Protein AF-A0A1C3JIT4-F1 (afdb_monomer_lite)

Secondary structure (DSSP, 8-state):
---PPTT-SS--TT-TT-EEEGGGHHHHHHHHHHHHHHHHHHHHHHHHHHHHHHHHHHHHHHHHHTTPPP--HHHHHHHHHHHHHHHHHHHHHHHHHHHHHHHHHHHHHHHHT--TT-----EEESS-TTTS-TT------S-HHHHHHHHHHHHHH-HHHHHHHHTSSHHHHHHHHHHHHHHHTTB--GGGGS-HHHHHHHHHHHHHHHHHHH--S-HHHHHHHHHHHHHT-GGGT-HHHHHHHHHHHHHHHS-PPPBHHHHHHTT-------

Radius of gyration: 32.73 Å; chains: 1; bounding box: 76×48×108 Å

Organism: NCBI:txid446372

Foldseek 3Di:
DDDDQPPDPDQQLLDQANKDAPVCLVVLVVVLVVLVVQLVVLVVVLVVLVVVLVVLVVVCVVCVVVVHDRDCVVVSVVSVVSNVVSVVRNVSSVVSSVSSVVLSVVNVVVVVPDDPPDPDTDMDGPHDPVVCDPVNDPLPDPQPLLVLLVLLLVCVVDVVSVVVPVVDCSLVVNLVLLLVLQVVVQWHSVLVVDDSVLSSQLSNLLLVQLLVVVVDPPSSVSSVVVSCCSVVVVCVVPVVSNVSSQVSSCVSVVDHIDGNVVVVVVPPPDDPDD

Structure (mmCIF, N/CA/C/O backbone):
data_AF-A0A1C3JIT4-F1
#
_entry.id   AF-A0A1C3JIT4-F1
#
loop_
_atom_site.group_PDB
_atom_site.id
_atom_site.type_symbol
_atom_site.label_atom_id
_atom_site.label_alt_id
_atom_site.label_comp_id
_atom_site.label_asym_id
_atom_site.label_entity_id
_atom_site.label_seq_id
_atom_site.pdbx_PDB_ins_code
_atom_site.Cartn_x
_atom_site.Cartn_y
_atom_site.Cartn_z
_atom_site.occupancy
_atom_site.B_iso_or_equiv
_atom_site.auth_seq_id
_atom_site.auth_comp_id
_atom_site.auth_asym_id
_atom_site.auth_atom_id
_atom_site.pdbx_PDB_model_num
ATOM 1 N N . MET A 1 1 ? 10.638 -15.994 -2.866 1.00 43.62 1 MET A N 1
ATOM 2 C CA . MET A 1 1 ? 11.264 -14.873 -2.133 1.00 43.62 1 MET A CA 1
ATOM 3 C C . MET A 1 1 ? 10.732 -13.601 -2.770 1.00 43.62 1 MET A C 1
ATOM 5 O O . MET A 1 1 ? 10.795 -13.515 -3.990 1.00 43.62 1 MET A O 1
ATOM 9 N N . TYR A 1 2 ? 10.107 -12.703 -2.008 1.00 59.03 2 TYR A N 1
ATOM 10 C CA . TYR A 1 2 ? 9.531 -11.469 -2.555 1.00 59.03 2 TYR A CA 1
ATOM 11 C C . TYR A 1 2 ? 10.609 -10.380 -2.563 1.00 59.03 2 TYR A C 1
ATOM 13 O O . TYR A 1 2 ? 11.227 -10.140 -1.529 1.00 59.03 2 TYR A O 1
ATOM 21 N N . GLY A 1 3 ? 10.874 -9.796 -3.731 1.00 63.81 3 GLY A N 1
ATOM 22 C CA . GLY A 1 3 ? 11.849 -8.720 -3.922 1.00 63.81 3 GLY A CA 1
ATOM 23 C C . GLY A 1 3 ? 11.171 -7.373 -4.192 1.00 63.81 3 GLY A C 1
ATOM 24 O O . GLY A 1 3 ? 9.952 -7.339 -4.384 1.00 63.81 3 GLY A O 1
ATOM 25 N N . PRO A 1 4 ? 11.939 -6.270 -4.208 1.00 66.88 4 PRO A N 1
ATOM 26 C CA . PRO A 1 4 ? 11.424 -4.962 -4.599 1.00 66.88 4 PRO A CA 1
ATOM 27 C C . PRO A 1 4 ? 10.878 -5.008 -6.030 1.00 66.88 4 PRO A C 1
ATOM 29 O O . PRO A 1 4 ? 11.413 -5.717 -6.885 1.00 66.88 4 PRO A O 1
ATOM 32 N N . VAL A 1 5 ? 9.806 -4.259 -6.288 1.00 66.38 5 VAL A N 1
ATOM 33 C CA . VAL A 1 5 ? 9.253 -4.150 -7.639 1.00 66.38 5 VAL A CA 1
ATOM 34 C C . VAL A 1 5 ? 10.143 -3.194 -8.442 1.00 66.38 5 VAL A C 1
ATOM 36 O O . VAL A 1 5 ? 10.430 -2.095 -7.958 1.00 66.38 5 VAL A O 1
ATOM 39 N N . PRO A 1 6 ? 10.606 -3.579 -9.644 1.00 64.44 6 PRO A N 1
ATOM 40 C CA . PRO A 1 6 ? 11.288 -2.648 -10.537 1.00 64.44 6 PRO A CA 1
ATOM 41 C C . PRO A 1 6 ? 10.389 -1.428 -10.796 1.00 64.44 6 PRO A C 1
ATOM 43 O O . PRO A 1 6 ? 9.175 -1.580 -10.885 1.00 64.44 6 PRO A O 1
ATOM 46 N N . HIS A 1 7 ? 10.965 -0.228 -10.887 1.00 63.34 7 HIS A N 1
ATOM 47 C CA . HIS A 1 7 ? 10.252 1.046 -11.110 1.00 63.34 7 HIS A CA 1
ATOM 48 C C . HIS A 1 7 ? 9.405 1.632 -9.961 1.00 63.34 7 HIS A C 1
ATOM 50 O O . HIS A 1 7 ? 8.750 2.650 -10.178 1.00 63.34 7 HIS A O 1
ATOM 56 N N . GLY A 1 8 ? 9.446 1.122 -8.721 1.00 56.28 8 GLY A N 1
ATOM 57 C CA . GLY A 1 8 ? 8.740 1.824 -7.639 1.00 56.28 8 GLY A CA 1
ATOM 58 C C . GLY A 1 8 ? 9.052 1.379 -6.216 1.00 56.28 8 GLY A C 1
ATOM 59 O O . GLY A 1 8 ? 8.959 0.201 -5.884 1.00 56.28 8 GLY A O 1
ATOM 60 N N . ILE A 1 9 ? 9.351 2.365 -5.363 1.00 50.03 9 ILE A N 1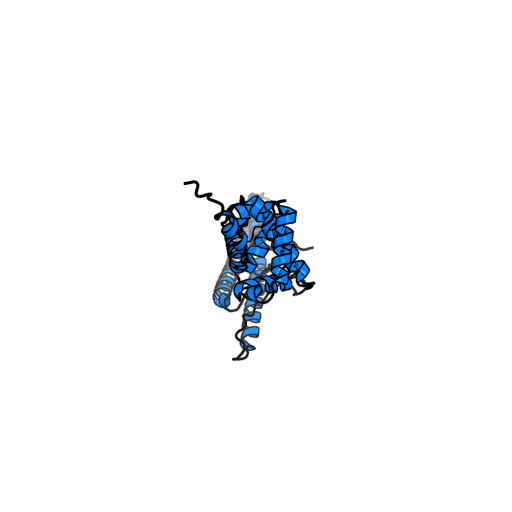
ATOM 61 C CA . ILE A 1 9 ? 9.479 2.211 -3.905 1.00 50.03 9 ILE A CA 1
ATOM 62 C C . ILE A 1 9 ? 8.081 2.189 -3.243 1.00 50.03 9 ILE A C 1
ATOM 64 O O . ILE A 1 9 ? 7.924 1.598 -2.180 1.00 50.03 9 ILE A O 1
ATOM 68 N N . GLU A 1 10 ? 7.045 2.746 -3.898 1.00 51.25 10 GLU A N 1
ATOM 69 C CA . GLU A 1 10 ? 5.657 2.806 -3.403 1.00 51.25 10 GLU A CA 1
ATOM 70 C C . GLU A 1 10 ? 4.616 2.691 -4.543 1.00 51.25 10 GLU A C 1
ATOM 72 O O . GLU A 1 10 ? 4.842 3.170 -5.652 1.00 51.25 10 GLU A O 1
ATOM 77 N N . ASN A 1 11 ? 3.474 2.039 -4.269 1.00 53.47 11 ASN A N 1
ATOM 78 C CA . ASN A 1 11 ? 2.263 1.962 -5.114 1.00 53.47 11 ASN A CA 1
ATOM 79 C C . ASN A 1 11 ? 2.430 1.585 -6.605 1.00 53.47 11 ASN A C 1
ATOM 81 O O . ASN A 1 11 ? 1.647 2.011 -7.453 1.00 53.47 11 ASN A O 1
ATOM 85 N N . CYS A 1 12 ? 3.385 0.714 -6.941 1.00 75.75 12 CYS A N 1
ATOM 86 C CA . CYS A 1 12 ? 3.429 0.103 -8.273 1.00 75.75 12 CYS A CA 1
ATOM 87 C C . CYS A 1 12 ? 2.154 -0.727 -8.542 1.00 75.75 12 CYS A C 1
ATOM 89 O O . CYS A 1 12 ? 1.695 -1.468 -7.673 1.00 75.75 12 CYS A O 1
ATOM 91 N N . VAL A 1 13 ? 1.636 -0.695 -9.774 1.00 83.12 13 VAL A N 1
ATOM 92 C CA . VAL A 1 13 ? 0.515 -1.538 -10.248 1.00 83.12 13 VAL A CA 1
ATOM 93 C C . VAL A 1 13 ? 0.809 -3.041 -10.249 1.00 83.12 13 VAL A C 1
ATOM 95 O O . VAL A 1 13 ? -0.065 -3.837 -10.560 1.00 83.12 13 VAL A O 1
ATOM 98 N N . ARG A 1 14 ? 2.031 -3.463 -9.920 1.00 83.31 14 ARG A N 1
ATOM 99 C CA . ARG A 1 14 ? 2.396 -4.869 -9.665 1.00 83.31 14 ARG A CA 1
ATOM 100 C C . ARG A 1 14 ? 2.586 -5.168 -8.183 1.00 83.31 14 ARG A C 1
ATOM 102 O O . ARG A 1 14 ? 2.876 -6.307 -7.821 1.00 83.31 14 ARG A O 1
ATOM 109 N N . CYS A 1 15 ? 2.462 -4.160 -7.322 1.00 81.62 15 CYS A N 1
ATOM 110 C CA . CYS A 1 15 ? 2.616 -4.332 -5.891 1.00 81.62 15 CYS A CA 1
ATOM 111 C C . CYS A 1 15 ? 1.533 -5.277 -5.371 1.00 81.62 15 CYS A C 1
ATOM 113 O O . CYS A 1 15 ? 0.344 -5.098 -5.624 1.00 81.62 15 CYS A O 1
ATOM 115 N N . ARG A 1 16 ? 1.948 -6.262 -4.576 1.00 76.62 16 ARG A N 1
ATOM 116 C CA . ARG A 1 16 ? 1.054 -7.185 -3.863 1.00 76.62 16 ARG A CA 1
ATOM 117 C C . ARG A 1 16 ? -0.014 -6.450 -3.045 1.00 76.62 16 ARG A C 1
ATOM 119 O O . ARG A 1 16 ? -1.134 -6.936 -2.927 1.00 76.62 16 ARG A O 1
ATOM 126 N N . TRP A 1 17 ? 0.346 -5.286 -2.508 1.00 76.12 17 TRP A N 1
ATOM 127 C CA . TRP A 1 17 ? -0.499 -4.446 -1.661 1.00 76.12 17 TRP A CA 1
ATOM 128 C C . TRP A 1 17 ? -1.301 -3.403 -2.441 1.00 76.12 17 TRP A C 1
ATOM 130 O O . TRP A 1 17 ? -1.964 -2.569 -1.835 1.00 76.12 17 TRP A O 1
ATOM 140 N N . PHE A 1 18 ? -1.244 -3.427 -3.775 1.00 84.44 18 PHE A N 1
ATOM 141 C CA . PHE A 1 18 ? -2.041 -2.527 -4.591 1.00 84.44 18 PHE A CA 1
ATOM 142 C C . PHE A 1 18 ? -3.523 -2.895 -4.469 1.00 84.44 18 PHE A C 1
ATOM 144 O O . PHE A 1 18 ? -3.928 -4.016 -4.804 1.00 84.44 18 PHE A O 1
ATOM 151 N N . ILE A 1 19 ? -4.310 -1.937 -3.983 1.00 85.50 19 ILE A N 1
ATOM 152 C CA . ILE A 1 19 ? -5.761 -2.020 -3.820 1.00 85.50 19 ILE A CA 1
ATOM 153 C C . ILE A 1 19 ? -6.381 -0.855 -4.589 1.00 85.50 19 ILE A C 1
ATOM 155 O O . ILE A 1 19 ? -5.891 0.271 -4.525 1.00 85.50 19 ILE A O 1
ATOM 159 N N . THR A 1 20 ? -7.451 -1.118 -5.334 1.00 89.44 20 THR A N 1
ATOM 160 C CA . THR A 1 20 ? -8.153 -0.095 -6.118 1.00 89.44 20 THR A CA 1
ATOM 161 C C . THR A 1 20 ? -9.640 -0.422 -6.265 1.00 89.44 20 THR A C 1
ATOM 163 O O . THR A 1 20 ? -10.059 -1.545 -5.988 1.00 89.44 20 THR A O 1
ATOM 166 N N . ASP A 1 21 ? -10.434 0.546 -6.715 1.00 89.62 21 ASP A N 1
ATOM 167 C CA . ASP A 1 21 ? -11.859 0.405 -7.018 1.00 89.62 21 ASP A CA 1
ATOM 168 C C . ASP A 1 21 ? -12.192 1.055 -8.375 1.00 89.62 21 ASP A C 1
ATOM 170 O O . ASP A 1 21 ? -11.330 1.637 -9.045 1.00 89.62 21 ASP A O 1
ATOM 174 N N . ILE A 1 22 ? -13.454 0.957 -8.803 1.00 92.44 22 ILE A N 1
ATOM 175 C CA . ILE A 1 22 ? -13.887 1.497 -10.098 1.00 92.44 22 ILE A CA 1
ATOM 176 C C . ILE A 1 22 ? -13.776 3.027 -10.191 1.00 92.44 22 ILE A C 1
ATOM 178 O O . ILE A 1 22 ? -13.586 3.562 -11.284 1.00 92.44 22 ILE A O 1
ATOM 182 N N . LYS A 1 23 ? -13.838 3.762 -9.077 1.00 90.06 23 LYS A N 1
ATOM 183 C CA . LYS A 1 23 ? -13.790 5.234 -9.070 1.00 90.06 23 LYS A CA 1
ATOM 184 C C . LYS A 1 23 ? -12.457 5.727 -9.639 1.00 90.06 23 LYS A C 1
ATOM 186 O O . LYS A 1 23 ? -12.400 6.773 -10.285 1.00 90.06 23 LYS A O 1
ATOM 191 N N . TYR A 1 24 ? -11.399 4.930 -9.488 1.00 89.25 24 TYR A N 1
ATOM 192 C CA . TYR A 1 24 ? -10.059 5.222 -9.996 1.00 89.25 24 TYR A CA 1
ATOM 193 C C . TYR A 1 24 ? -9.811 4.780 -11.448 1.00 89.25 24 TYR A C 1
ATOM 195 O O . TYR A 1 24 ? -8.696 4.952 -11.943 1.00 89.25 24 TYR A O 1
ATOM 203 N N . ILE A 1 25 ? -10.813 4.271 -12.177 1.00 90.75 25 ILE A N 1
ATOM 204 C CA . ILE A 1 25 ? -10.641 3.743 -13.545 1.00 90.75 25 ILE A CA 1
ATOM 205 C C . ILE A 1 25 ? -10.003 4.748 -14.518 1.00 90.75 25 ILE A C 1
ATOM 207 O O . ILE A 1 25 ? -9.158 4.380 -15.334 1.00 90.75 25 ILE A O 1
ATOM 211 N N . HIS A 1 26 ? -10.344 6.034 -14.402 1.00 87.50 26 HIS A N 1
ATOM 212 C CA . HIS A 1 26 ? -9.770 7.090 -15.239 1.00 87.50 26 HIS A CA 1
ATOM 213 C C . HIS A 1 26 ? -8.296 7.346 -14.902 1.00 87.50 26 HIS A C 1
ATOM 215 O O . HIS A 1 26 ? -7.483 7.528 -15.805 1.00 87.50 26 HIS A O 1
ATOM 221 N N . SER A 1 27 ? -7.939 7.290 -13.615 1.00 85.81 27 SER A N 1
ATOM 222 C CA . SER A 1 27 ? -6.548 7.392 -13.159 1.00 85.81 27 SER A CA 1
ATOM 223 C C . SER A 1 27 ? -5.720 6.200 -13.651 1.00 85.81 27 SER A C 1
ATOM 225 O O . SER A 1 27 ? -4.641 6.380 -14.211 1.00 85.81 27 SER A O 1
ATOM 227 N N . LEU A 1 28 ? -6.269 4.984 -13.555 1.00 87.56 28 LEU A N 1
ATOM 228 C CA . LEU A 1 28 ? -5.644 3.769 -14.086 1.00 87.56 28 LEU A CA 1
ATOM 229 C C . LEU A 1 28 ? -5.465 3.829 -15.606 1.00 87.56 28 LEU A C 1
ATOM 231 O O . LEU A 1 28 ? -4.416 3.447 -16.111 1.00 87.56 28 LEU A O 1
ATOM 235 N N . THR A 1 29 ? -6.450 4.351 -16.337 1.00 86.62 29 THR A N 1
ATOM 236 C CA . THR A 1 29 ? -6.354 4.532 -17.795 1.00 86.62 29 THR A CA 1
ATOM 237 C C . THR A 1 29 ? -5.265 5.543 -18.157 1.00 86.62 29 THR A C 1
ATOM 239 O O . THR A 1 29 ? -4.473 5.310 -19.069 1.00 86.62 29 THR A O 1
ATOM 242 N N . ALA A 1 30 ? -5.170 6.651 -17.418 1.00 84.75 30 ALA A N 1
ATOM 243 C CA . ALA A 1 30 ? -4.092 7.617 -17.599 1.00 84.75 30 ALA A CA 1
ATOM 244 C C . ALA A 1 30 ? -2.721 6.985 -17.305 1.00 84.75 30 ALA A C 1
ATOM 246 O O . ALA A 1 30 ? -1.774 7.186 -18.065 1.00 84.75 30 ALA A O 1
ATOM 247 N N . HIS A 1 31 ? -2.616 6.181 -16.246 1.00 87.06 31 HIS A N 1
ATOM 248 C CA . HIS A 1 31 ? -1.392 5.461 -15.908 1.00 87.06 31 HIS A CA 1
ATOM 249 C C . HIS A 1 31 ? -1.006 4.441 -16.989 1.00 87.06 31 HIS A C 1
ATOM 251 O O . HIS A 1 31 ? 0.136 4.446 -17.438 1.00 87.06 31 HIS A O 1
ATOM 257 N N . PHE A 1 32 ? -1.959 3.648 -17.489 1.00 85.94 32 PHE A N 1
ATOM 258 C CA . PHE A 1 32 ? -1.765 2.732 -18.616 1.00 85.94 32 PHE A CA 1
ATOM 259 C C . PHE A 1 32 ? -1.190 3.454 -19.845 1.00 85.94 32 PHE A C 1
ATOM 261 O O . PHE A 1 32 ? -0.214 2.997 -20.435 1.00 85.94 32 PHE A O 1
ATOM 268 N N . ASN A 1 33 ? -1.735 4.622 -20.195 1.00 76.50 33 ASN A N 1
ATOM 269 C CA . ASN A 1 33 ? -1.236 5.408 -21.326 1.00 76.50 33 ASN A CA 1
ATOM 270 C C . ASN A 1 33 ? 0.204 5.899 -21.106 1.00 76.50 33 ASN A C 1
ATOM 272 O O . ASN A 1 33 ? 1.010 5.855 -22.034 1.00 76.50 33 ASN A O 1
ATOM 276 N N . ASN A 1 34 ? 0.547 6.323 -19.884 1.00 85.56 34 ASN A N 1
ATOM 277 C CA . ASN A 1 34 ? 1.919 6.709 -19.545 1.00 85.56 34 ASN A CA 1
ATOM 278 C C . ASN A 1 34 ? 2.880 5.518 -19.656 1.00 85.56 34 ASN A C 1
ATOM 280 O O . ASN A 1 34 ? 3.924 5.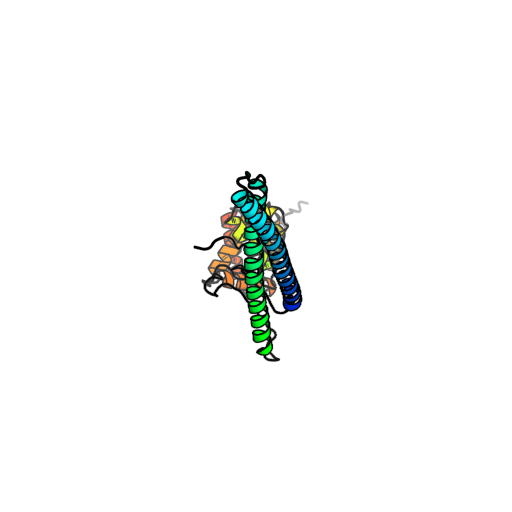639 -20.290 1.00 85.56 34 ASN A O 1
ATOM 284 N N . LEU A 1 35 ? 2.511 4.356 -19.109 1.00 84.50 35 LEU A N 1
ATOM 285 C CA . LEU A 1 35 ? 3.307 3.130 -19.224 1.00 84.50 35 LEU A CA 1
ATOM 286 C C . LEU A 1 35 ? 3.532 2.740 -20.690 1.00 84.50 35 LEU A C 1
ATOM 288 O O . LEU A 1 35 ? 4.646 2.400 -21.076 1.00 84.50 35 LEU A O 1
ATOM 292 N N . SER A 1 36 ? 2.493 2.848 -21.524 1.00 79.12 36 SER A N 1
ATOM 293 C CA . SER A 1 36 ? 2.579 2.538 -22.954 1.00 79.12 36 SER A CA 1
ATOM 294 C C . SER A 1 36 ? 3.530 3.485 -23.682 1.00 79.12 36 SER A C 1
ATOM 296 O O . SER A 1 36 ? 4.283 3.050 -24.556 1.00 79.12 36 SER A O 1
ATOM 298 N N . TYR A 1 37 ? 3.485 4.774 -23.341 1.00 82.75 37 TYR A N 1
ATOM 299 C CA . TYR A 1 37 ? 4.381 5.776 -23.903 1.00 82.75 37 TYR A CA 1
ATOM 300 C C . TYR A 1 37 ? 5.833 5.497 -23.504 1.00 82.75 37 TYR A C 1
ATOM 302 O O . TYR A 1 37 ? 6.694 5.401 -24.372 1.00 82.75 37 TYR A O 1
ATOM 310 N N . HIS A 1 38 ? 6.096 5.271 -22.215 1.00 81.88 38 HIS A N 1
ATOM 311 C CA . HIS A 1 38 ? 7.442 4.982 -21.720 1.00 81.88 38 HIS A CA 1
ATOM 312 C C . HIS A 1 38 ? 8.027 3.685 -22.289 1.00 81.88 38 HIS A C 1
ATOM 314 O O . HIS A 1 38 ? 9.178 3.688 -22.715 1.00 81.88 38 HIS A O 1
ATOM 320 N N . ALA A 1 39 ? 7.233 2.613 -22.390 1.00 81.62 39 ALA A N 1
ATOM 321 C CA . ALA A 1 39 ? 7.656 1.381 -23.055 1.00 81.62 39 ALA A CA 1
ATOM 322 C C . ALA A 1 39 ? 8.093 1.636 -24.507 1.00 81.62 39 ALA A C 1
ATOM 324 O O . ALA A 1 39 ? 9.136 1.149 -24.942 1.00 81.62 39 ALA A O 1
ATOM 325 N N . SER A 1 40 ? 7.309 2.432 -25.243 1.00 81.12 40 SER A N 1
ATOM 326 C CA . SER A 1 40 ? 7.590 2.760 -26.645 1.00 81.12 40 SER A CA 1
ATOM 327 C C . SER A 1 40 ? 8.841 3.629 -26.790 1.00 81.12 40 SER A C 1
ATOM 329 O O . SER A 1 40 ? 9.670 3.363 -27.657 1.00 81.12 40 SER A O 1
ATOM 331 N N . GLU A 1 41 ? 9.010 4.635 -25.928 1.00 88.06 41 GLU A N 1
ATOM 332 C CA . GLU A 1 41 ? 10.177 5.522 -25.958 1.00 88.06 41 GLU A CA 1
ATOM 333 C C . GLU A 1 41 ? 11.466 4.786 -25.576 1.00 88.06 41 GLU A C 1
ATOM 335 O O . GLU A 1 41 ? 12.466 4.918 -26.278 1.00 88.06 41 GLU A O 1
ATOM 340 N N . SER A 1 42 ? 11.455 3.950 -24.532 1.00 82.75 42 SER A N 1
ATOM 341 C CA . SER A 1 42 ? 12.622 3.133 -24.175 1.00 82.75 42 SER A CA 1
ATOM 342 C C . SER A 1 42 ? 12.998 2.161 -25.298 1.00 82.75 42 SER A C 1
ATOM 344 O O . SER A 1 42 ? 14.175 2.042 -25.636 1.00 82.75 42 SER A O 1
ATOM 346 N N . ALA A 1 43 ? 12.015 1.525 -25.946 1.00 85.06 43 ALA A N 1
ATOM 347 C CA . ALA A 1 43 ? 12.267 0.660 -27.100 1.00 85.06 43 ALA A CA 1
ATOM 348 C C . ALA A 1 43 ? 12.840 1.434 -28.299 1.00 85.06 43 ALA A C 1
ATOM 350 O O . ALA A 1 43 ? 13.758 0.955 -28.964 1.00 85.06 43 ALA A O 1
ATOM 351 N N . LYS A 1 44 ? 12.339 2.647 -28.558 1.00 89.12 44 LYS A N 1
ATOM 352 C CA . LYS A 1 44 ? 12.849 3.522 -29.619 1.00 89.12 44 LYS A CA 1
ATOM 353 C C . LYS A 1 44 ? 14.304 3.924 -29.369 1.00 89.12 44 LYS A C 1
ATOM 355 O O . LYS A 1 44 ? 15.122 3.784 -30.271 1.00 89.12 44 LYS A O 1
ATOM 360 N N . ILE A 1 45 ? 14.638 4.362 -28.154 1.00 89.06 45 ILE A N 1
ATOM 361 C CA . ILE A 1 45 ? 16.017 4.728 -27.794 1.00 89.06 45 ILE A CA 1
ATOM 362 C C . ILE A 1 45 ? 16.937 3.504 -27.901 1.00 89.06 45 ILE A C 1
ATOM 364 O O . ILE A 1 45 ? 18.060 3.630 -28.383 1.00 89.06 45 ILE A O 1
ATOM 368 N N . ALA A 1 46 ? 16.479 2.316 -27.487 1.00 92.44 46 ALA A N 1
ATOM 369 C CA . ALA A 1 46 ? 17.247 1.084 -27.665 1.00 92.44 46 ALA A CA 1
ATOM 370 C C . ALA A 1 46 ? 17.558 0.821 -29.148 1.00 92.44 46 ALA A C 1
ATOM 372 O O . ALA A 1 46 ? 18.710 0.561 -29.475 1.00 92.44 46 ALA A O 1
ATOM 373 N N . ALA A 1 47 ? 16.571 0.960 -30.038 1.00 92.81 47 ALA A N 1
ATOM 374 C CA . ALA A 1 47 ? 16.755 0.758 -31.475 1.00 92.81 47 ALA A CA 1
ATOM 375 C C . ALA A 1 47 ? 17.701 1.795 -32.114 1.00 92.81 47 ALA A C 1
ATOM 377 O O . ALA A 1 47 ? 18.514 1.444 -32.966 1.00 92.81 47 ALA A O 1
ATOM 378 N N . GLU A 1 48 ? 17.625 3.063 -31.694 1.00 95.62 48 GLU A N 1
ATOM 379 C CA . GLU A 1 48 ? 18.556 4.114 -32.137 1.00 95.62 48 GLU A CA 1
ATOM 380 C C . GLU A 1 48 ? 20.002 3.797 -31.718 1.00 95.62 48 GLU A C 1
ATOM 382 O O . GLU A 1 48 ? 20.923 3.936 -32.520 1.00 95.62 48 GLU A O 1
ATOM 387 N N . LEU A 1 49 ? 20.200 3.309 -30.488 1.00 95.06 49 LEU A N 1
ATOM 388 C CA . LEU A 1 49 ? 21.517 2.908 -29.988 1.00 95.06 49 LEU A CA 1
ATOM 389 C C . LEU A 1 49 ? 22.045 1.631 -30.651 1.00 95.06 49 LEU A C 1
ATOM 391 O O . LEU A 1 49 ? 23.246 1.525 -30.870 1.00 95.06 49 LEU A O 1
ATOM 395 N N . GLU A 1 50 ? 21.179 0.670 -30.975 1.00 96.81 50 GLU A N 1
ATOM 396 C CA . GLU A 1 50 ? 21.558 -0.533 -31.730 1.00 96.81 50 GLU A CA 1
ATOM 397 C C . GLU A 1 50 ? 22.016 -0.191 -33.150 1.00 96.81 50 GLU A C 1
ATOM 399 O O . GLU A 1 50 ? 22.976 -0.780 -33.644 1.00 96.81 50 GLU A O 1
ATOM 404 N N . ALA A 1 51 ? 21.370 0.783 -33.800 1.00 97.31 51 ALA A N 1
ATOM 405 C CA . ALA A 1 51 ? 21.815 1.277 -35.099 1.00 97.31 51 ALA A CA 1
ATOM 406 C C . ALA A 1 51 ? 23.205 1.930 -35.003 1.00 97.31 51 ALA A C 1
ATOM 408 O O . ALA A 1 51 ? 24.076 1.642 -35.819 1.00 97.31 51 ALA A O 1
ATOM 409 N N . GLU A 1 52 ? 23.440 2.745 -33.970 1.00 96.25 52 GLU A N 1
ATOM 410 C CA . GLU A 1 52 ? 24.750 3.356 -33.716 1.00 96.25 52 GLU A CA 1
ATOM 411 C C . GLU A 1 52 ? 25.831 2.309 -33.386 1.00 96.25 52 GLU A C 1
ATOM 413 O O . GLU A 1 52 ? 26.963 2.394 -33.861 1.00 96.25 52 GLU A O 1
ATOM 418 N N . GLN A 1 53 ? 25.485 1.283 -32.605 1.00 97.19 53 GLN A N 1
ATOM 419 C CA . GLN A 1 53 ? 26.372 0.159 -32.307 1.00 97.19 53 GLN A CA 1
ATOM 420 C C . GLN A 1 53 ? 26.778 -0.581 -33.587 1.00 97.19 53 GLN A C 1
ATOM 422 O O . GLN A 1 53 ? 27.949 -0.918 -33.745 1.00 97.19 53 GLN A O 1
ATOM 427 N N . ALA A 1 54 ? 25.834 -0.811 -34.504 1.00 96.94 54 ALA A N 1
ATOM 428 C CA . ALA A 1 54 ? 26.113 -1.472 -35.775 1.00 96.94 54 ALA A CA 1
ATOM 429 C C . ALA A 1 54 ? 27.140 -0.690 -36.612 1.00 96.94 54 ALA A C 1
ATOM 431 O O . ALA A 1 54 ? 28.076 -1.292 -37.131 1.00 96.94 54 ALA A O 1
ATOM 432 N N . GLU A 1 55 ? 27.034 0.643 -36.669 1.00 96.50 55 GLU A N 1
ATOM 433 C CA . GLU A 1 55 ? 28.018 1.490 -37.361 1.00 96.50 55 GLU A CA 1
ATOM 434 C C . GLU A 1 55 ? 29.422 1.389 -36.736 1.00 96.50 55 GLU A C 1
ATOM 436 O O . GLU A 1 55 ? 30.423 1.353 -37.454 1.00 96.50 55 GLU A O 1
ATOM 441 N N . LEU A 1 56 ? 29.517 1.311 -35.404 1.00 94.50 56 LEU A N 1
ATOM 442 C CA . LEU A 1 56 ? 30.802 1.152 -34.711 1.00 94.50 56 LEU A CA 1
ATOM 443 C C . LEU A 1 56 ? 31.419 -0.234 -34.903 1.00 94.50 56 LEU A C 1
ATOM 445 O O . LEU A 1 56 ? 32.639 -0.333 -35.001 1.00 94.50 56 LEU A O 1
ATOM 449 N N . LEU A 1 57 ? 30.598 -1.285 -34.947 1.00 95.19 57 LEU A N 1
ATOM 450 C CA . LEU A 1 57 ? 31.058 -2.647 -35.224 1.00 95.19 57 LEU A CA 1
ATOM 451 C C . LEU A 1 57 ? 31.551 -2.779 -36.672 1.00 95.19 57 LEU A C 1
ATOM 453 O O . LEU A 1 57 ? 32.553 -3.448 -36.921 1.00 95.19 57 LEU A O 1
ATOM 457 N N . ASP A 1 58 ? 30.903 -2.097 -37.619 1.00 95.94 58 ASP A N 1
ATOM 458 C CA . ASP A 1 58 ? 31.394 -1.998 -38.996 1.00 95.94 58 ASP A CA 1
ATOM 459 C C . ASP A 1 58 ? 32.750 -1.269 -39.049 1.00 95.94 58 ASP A C 1
ATOM 461 O O . ASP A 1 58 ? 33.676 -1.723 -39.725 1.00 95.94 58 ASP A O 1
ATOM 465 N N . GLU A 1 59 ? 32.912 -0.162 -38.313 1.00 94.56 59 GLU A N 1
ATOM 466 C CA . GLU A 1 59 ? 34.194 0.552 -38.204 1.00 94.56 59 GLU A CA 1
ATOM 467 C C . GLU A 1 59 ? 35.295 -0.323 -37.585 1.00 94.56 59 GLU A C 1
ATOM 469 O O . GLU A 1 59 ? 36.408 -0.367 -38.114 1.00 94.56 59 GLU A O 1
ATOM 474 N N . GLU A 1 60 ? 34.988 -1.048 -36.505 1.00 94.06 60 GLU A N 1
ATOM 475 C CA . GLU A 1 60 ? 35.896 -2.014 -35.878 1.00 94.06 60 GLU A CA 1
ATOM 476 C C . GLU A 1 60 ? 36.348 -3.073 -36.892 1.00 94.06 60 GLU A C 1
ATOM 478 O O . GLU A 1 60 ? 37.551 -3.283 -37.065 1.00 94.06 60 GLU A O 1
ATOM 483 N N . TYR A 1 61 ? 35.408 -3.651 -37.646 1.00 94.50 61 TYR A N 1
ATOM 484 C CA . TYR A 1 61 ? 35.704 -4.620 -38.700 1.00 94.50 61 TYR A CA 1
ATOM 485 C C . TYR A 1 61 ? 36.642 -4.050 -39.776 1.00 94.50 61 TYR A C 1
ATOM 487 O O . TYR A 1 61 ? 37.607 -4.705 -40.178 1.00 94.50 61 TYR A O 1
ATOM 495 N N . PHE A 1 62 ? 36.415 -2.817 -40.242 1.00 95.19 62 PHE A N 1
ATOM 496 C CA . PHE A 1 62 ? 37.308 -2.187 -41.221 1.00 95.19 62 PHE A CA 1
ATOM 497 C C . PHE A 1 62 ? 38.703 -1.905 -40.654 1.00 95.19 62 PHE A C 1
ATOM 499 O O . PHE A 1 62 ? 39.690 -2.074 -41.376 1.00 95.19 62 PHE A O 1
ATOM 506 N N . CYS A 1 63 ? 38.815 -1.502 -39.387 1.00 93.88 63 CYS A N 1
ATOM 507 C CA . CYS A 1 63 ? 40.105 -1.358 -38.716 1.00 93.88 63 CYS A CA 1
ATOM 508 C C . CYS A 1 63 ? 40.859 -2.698 -38.677 1.00 93.88 63 CYS A C 1
ATOM 510 O O . CYS A 1 63 ? 42.030 -2.747 -39.057 1.00 93.88 63 CYS A O 1
ATOM 512 N N . GLU A 1 64 ? 40.184 -3.796 -38.326 1.00 92.56 64 GLU A N 1
ATOM 513 C CA . GLU A 1 64 ? 40.779 -5.138 -38.323 1.00 92.56 64 GLU A CA 1
ATOM 514 C C . GLU A 1 64 ? 41.273 -5.563 -39.711 1.00 92.56 64 GLU A C 1
ATOM 516 O O . GLU A 1 64 ? 42.420 -5.992 -39.859 1.00 92.56 64 GLU A O 1
ATOM 521 N N . VAL A 1 65 ? 40.445 -5.395 -40.750 1.00 95.56 65 VAL A N 1
ATOM 522 C CA . VAL A 1 65 ? 40.802 -5.740 -42.139 1.00 95.56 65 VAL A CA 1
ATOM 523 C C . VAL A 1 65 ? 42.020 -4.946 -42.624 1.00 95.56 65 VAL A C 1
ATOM 525 O O . VAL A 1 65 ? 42.863 -5.483 -43.347 1.00 95.56 65 VAL A O 1
ATOM 528 N N . ASN A 1 66 ? 42.142 -3.683 -42.210 1.00 93.88 66 ASN A N 1
ATOM 529 C CA . ASN A 1 66 ? 43.246 -2.802 -42.589 1.00 93.88 66 ASN A CA 1
ATOM 530 C C . ASN A 1 66 ? 44.482 -2.918 -41.668 1.00 93.88 66 ASN A C 1
ATOM 532 O O . ASN A 1 66 ? 45.479 -2.242 -41.920 1.00 93.88 66 ASN A O 1
ATOM 536 N N . ASN A 1 67 ? 44.468 -3.794 -40.651 1.00 92.44 67 ASN A N 1
ATOM 537 C CA . ASN A 1 67 ? 45.492 -3.894 -39.595 1.00 92.44 67 ASN A CA 1
ATOM 538 C C . ASN A 1 67 ? 45.726 -2.577 -38.825 1.00 92.44 67 ASN A C 1
ATOM 540 O O . ASN A 1 67 ? 46.847 -2.276 -38.404 1.00 92.44 67 ASN A O 1
ATOM 544 N N . GLU A 1 68 ? 44.669 -1.795 -38.622 1.00 93.38 68 GLU A N 1
ATOM 545 C CA . GLU A 1 68 ? 44.683 -0.573 -37.822 1.00 93.38 68 GLU A CA 1
ATOM 546 C C . GLU A 1 68 ? 44.029 -0.809 -36.447 1.00 93.38 68 GLU A C 1
ATOM 548 O O . GLU A 1 68 ? 43.070 -1.571 -36.331 1.00 93.38 68 GLU A O 1
ATOM 553 N N . PRO A 1 69 ? 44.521 -0.178 -35.366 1.00 89.44 69 PRO A N 1
ATOM 554 C CA . PRO A 1 69 ? 43.932 -0.338 -34.041 1.00 89.44 69 PRO A CA 1
ATOM 555 C C . PRO A 1 69 ? 42.655 0.503 -33.883 1.00 89.44 69 PRO A C 1
ATOM 557 O O . PRO A 1 69 ? 42.715 1.735 -33.934 1.00 89.44 69 PRO A O 1
ATOM 560 N N . PHE A 1 70 ? 41.526 -0.146 -33.587 1.00 94.38 70 PHE A N 1
ATOM 561 C CA . PHE A 1 70 ? 40.273 0.527 -33.223 1.00 94.38 70 PHE A CA 1
ATOM 562 C C . PHE A 1 70 ? 40.437 1.358 -31.937 1.00 94.38 70 PHE A C 1
ATOM 564 O O . PHE A 1 70 ? 41.006 0.897 -30.950 1.00 94.38 70 PHE A O 1
ATOM 571 N N . GLN A 1 71 ? 39.962 2.607 -31.935 1.00 92.12 71 GLN A N 1
ATOM 572 C CA . GLN A 1 71 ? 40.181 3.555 -30.825 1.00 92.12 71 GLN A CA 1
ATOM 573 C C . GLN A 1 71 ? 38.933 3.796 -29.960 1.00 92.12 71 GLN A C 1
ATOM 575 O O . GLN A 1 71 ? 39.024 4.455 -28.926 1.00 92.12 71 GLN A O 1
ATOM 580 N N . LYS A 1 72 ? 37.759 3.288 -30.360 1.00 93.62 72 LYS A N 1
ATOM 581 C CA . LYS A 1 72 ? 36.460 3.648 -29.758 1.00 93.62 72 LYS A CA 1
ATOM 582 C C . LYS A 1 72 ? 35.884 2.578 -28.819 1.00 93.62 72 LYS A C 1
ATOM 584 O O . LYS A 1 72 ? 34.696 2.615 -28.516 1.00 93.62 72 LYS A O 1
ATOM 589 N N . TYR A 1 73 ? 36.706 1.667 -28.292 1.00 91.88 73 TYR A N 1
ATOM 590 C CA . TYR A 1 73 ? 36.259 0.597 -27.383 1.00 91.88 73 TYR A CA 1
ATOM 591 C C . TYR A 1 73 ? 35.482 1.100 -26.158 1.00 91.88 73 TYR A C 1
ATOM 593 O O . TYR A 1 73 ? 34.475 0.511 -25.772 1.00 91.88 73 TYR A O 1
ATOM 601 N N . GLU A 1 74 ? 35.919 2.204 -25.543 1.00 92.62 74 GLU A N 1
ATOM 602 C CA . GLU A 1 74 ? 35.209 2.773 -24.392 1.00 92.62 74 GLU A CA 1
ATOM 603 C C . GLU A 1 74 ? 33.813 3.273 -24.780 1.00 92.62 74 GLU A C 1
ATOM 605 O O . GLU A 1 74 ? 32.858 3.111 -24.019 1.00 92.62 74 GLU A O 1
ATOM 610 N N . TYR A 1 75 ? 33.685 3.843 -25.978 1.00 91.81 75 TYR A N 1
ATOM 611 C CA . TYR A 1 75 ? 32.417 4.328 -26.501 1.00 91.81 75 TYR A CA 1
ATOM 612 C C . TYR A 1 75 ? 31.465 3.175 -26.836 1.00 91.81 75 TYR A C 1
ATOM 614 O O . TYR A 1 75 ? 30.310 3.203 -26.414 1.00 91.81 75 TYR A O 1
ATOM 622 N N . LEU A 1 76 ? 31.973 2.118 -27.480 1.00 92.50 76 LEU A N 1
ATOM 623 C CA . LEU A 1 76 ? 31.216 0.894 -27.754 1.00 92.50 76 LEU A CA 1
ATOM 624 C C . LEU A 1 76 ? 30.660 0.288 -26.453 1.00 92.50 76 LEU A C 1
ATOM 626 O O . LEU A 1 76 ? 29.454 0.102 -26.314 1.00 92.50 76 LEU A O 1
ATOM 630 N N . HIS A 1 77 ? 31.502 0.141 -25.425 1.00 92.88 77 HIS A N 1
ATOM 631 C CA . HIS A 1 77 ? 31.072 -0.358 -24.115 1.00 92.88 77 HIS A CA 1
ATOM 632 C C . HIS A 1 77 ? 30.054 0.567 -23.409 1.00 92.88 77 HIS A C 1
ATOM 634 O O . HIS A 1 77 ? 29.217 0.125 -22.614 1.00 92.88 77 HIS A O 1
ATOM 640 N N . GLN A 1 78 ? 30.106 1.882 -23.640 1.00 93.75 78 GLN A N 1
ATOM 641 C CA . GLN A 1 78 ? 29.080 2.801 -23.139 1.00 93.75 78 GLN A CA 1
ATOM 642 C C . GLN A 1 78 ? 27.738 2.588 -23.843 1.00 93.75 78 GLN A C 1
ATOM 644 O O . GLN A 1 78 ? 26.710 2.592 -23.160 1.00 93.75 78 GLN A O 1
ATOM 649 N N . ILE A 1 79 ? 27.743 2.387 -25.161 1.00 94.75 79 ILE A N 1
ATOM 650 C CA . ILE A 1 79 ? 26.540 2.092 -25.943 1.00 94.75 79 ILE A CA 1
ATOM 651 C C . ILE A 1 79 ? 25.922 0.766 -25.501 1.00 94.75 79 ILE A C 1
ATOM 653 O O . ILE A 1 79 ? 24.735 0.760 -25.181 1.00 94.75 79 ILE A O 1
ATOM 657 N N . ASP A 1 80 ? 26.714 -0.295 -25.335 1.00 92.25 80 ASP A N 1
ATOM 658 C CA . ASP A 1 80 ? 26.232 -1.606 -24.874 1.00 92.25 80 ASP A CA 1
ATOM 659 C C . ASP A 1 80 ? 25.445 -1.496 -23.564 1.00 92.25 80 ASP A C 1
ATOM 661 O O . ASP A 1 80 ? 24.307 -1.953 -23.445 1.00 92.25 80 ASP A O 1
ATOM 665 N N . ARG A 1 81 ? 26.015 -0.798 -22.572 1.00 95.94 81 ARG A N 1
ATOM 666 C CA . ARG A 1 81 ? 25.347 -0.575 -21.281 1.00 95.94 81 ARG A CA 1
ATOM 667 C C . ARG A 1 81 ? 24.057 0.229 -21.420 1.00 95.94 81 ARG A C 1
ATOM 669 O O . ARG A 1 81 ? 23.114 0.005 -20.660 1.00 95.94 81 ARG A O 1
ATOM 676 N N . ARG A 1 82 ? 24.013 1.197 -22.340 1.00 96.19 82 ARG A N 1
ATOM 677 C CA . ARG A 1 82 ? 22.817 2.014 -22.583 1.00 96.19 82 ARG A CA 1
ATOM 678 C C . ARG A 1 82 ? 21.726 1.201 -23.279 1.00 96.19 82 ARG A C 1
ATOM 680 O O . ARG A 1 82 ? 20.577 1.324 -22.862 1.00 96.19 82 ARG A O 1
ATOM 687 N N . ILE A 1 83 ? 22.076 0.362 -24.256 1.00 94.38 83 ILE A N 1
ATOM 688 C CA . ILE A 1 83 ? 21.150 -0.566 -24.924 1.00 94.38 83 ILE A CA 1
ATOM 689 C C . ILE A 1 83 ? 20.529 -1.501 -23.892 1.00 94.38 83 ILE A C 1
ATOM 691 O O . ILE A 1 83 ? 19.306 -1.550 -23.776 1.00 94.38 83 ILE A O 1
ATOM 695 N N . GLU A 1 84 ? 21.357 -2.182 -23.095 1.00 92.88 84 GLU A N 1
ATOM 696 C CA . GLU A 1 84 ? 20.883 -3.108 -22.061 1.00 92.88 84 GLU A CA 1
ATOM 697 C C . GLU A 1 84 ? 19.944 -2.416 -21.075 1.00 92.88 84 GLU A C 1
ATOM 699 O O . GLU A 1 84 ? 18.855 -2.913 -20.789 1.00 92.88 84 GLU A O 1
ATOM 704 N N . LYS A 1 85 ? 20.303 -1.209 -20.623 1.00 91.56 85 LYS A N 1
ATOM 705 C CA . LYS A 1 85 ? 19.425 -0.416 -19.763 1.00 91.56 85 LYS A CA 1
ATOM 706 C C . LYS A 1 85 ? 18.075 -0.136 -20.432 1.00 91.56 85 LYS A C 1
ATOM 708 O O . LYS A 1 85 ? 17.045 -0.368 -19.814 1.00 91.56 85 LYS A O 1
ATOM 713 N N . GLN A 1 86 ? 18.063 0.359 -21.671 1.00 90.12 86 GLN A N 1
ATOM 714 C CA . GLN A 1 86 ? 16.810 0.710 -22.350 1.00 90.12 86 GLN A CA 1
ATOM 715 C C . GLN A 1 86 ? 15.939 -0.507 -22.671 1.00 90.12 86 GLN A C 1
ATOM 717 O O . GLN A 1 86 ? 14.716 -0.414 -22.588 1.00 90.12 86 GLN A O 1
ATOM 722 N N . LYS A 1 87 ? 16.545 -1.662 -22.966 1.00 90.38 87 LYS A N 1
ATOM 723 C CA . LYS A 1 87 ? 15.822 -2.930 -23.116 1.00 90.38 87 LYS A CA 1
ATOM 724 C C . LYS A 1 87 ? 15.162 -3.369 -21.813 1.00 90.38 87 LYS A C 1
ATOM 726 O O . LYS A 1 87 ? 13.993 -3.747 -21.834 1.00 90.38 87 LYS A O 1
ATOM 731 N N . ILE A 1 88 ? 15.886 -3.291 -20.694 1.00 88.81 88 ILE A N 1
ATOM 732 C CA . ILE A 1 88 ? 15.344 -3.603 -19.365 1.00 88.81 88 ILE A CA 1
ATOM 733 C C . ILE A 1 88 ? 14.194 -2.650 -19.022 1.00 88.81 88 ILE A C 1
ATOM 735 O O . ILE A 1 88 ? 13.131 -3.110 -18.611 1.00 88.81 88 ILE A O 1
ATOM 739 N N . ASP A 1 89 ? 14.380 -1.345 -19.232 1.00 84.94 89 ASP A N 1
ATOM 740 C CA . ASP A 1 89 ? 13.350 -0.337 -18.967 1.00 84.94 89 ASP A CA 1
ATOM 741 C C . ASP A 1 89 ? 12.087 -0.621 -19.811 1.00 84.94 89 ASP A C 1
ATOM 743 O O . ASP A 1 89 ? 10.982 -0.698 -19.274 1.00 84.94 89 ASP A O 1
ATOM 747 N N . ALA A 1 90 ? 12.239 -0.871 -21.119 1.00 84.31 90 ALA A N 1
ATOM 748 C CA . ALA A 1 90 ? 11.123 -1.184 -22.015 1.00 84.31 90 ALA A CA 1
ATOM 749 C C . ALA A 1 90 ? 10.366 -2.461 -21.605 1.00 84.31 90 ALA A C 1
ATOM 751 O O . ALA A 1 90 ? 9.131 -2.476 -21.606 1.00 84.31 90 ALA A O 1
ATOM 752 N N . ASP A 1 91 ? 11.089 -3.522 -21.238 1.00 89.00 91 ASP A N 1
ATOM 753 C CA . ASP A 1 91 ? 10.510 -4.790 -20.782 1.00 89.00 91 ASP A CA 1
ATOM 754 C C . ASP A 1 91 ? 9.724 -4.615 -19.474 1.00 89.00 91 ASP A C 1
ATOM 756 O O . ASP A 1 91 ? 8.581 -5.065 -19.352 1.00 89.00 91 ASP A O 1
ATOM 760 N N . GLU A 1 92 ? 10.279 -3.898 -18.500 1.00 87.94 92 GLU A N 1
ATOM 761 C CA . GLU A 1 92 ? 9.583 -3.630 -17.244 1.00 87.94 92 GLU A CA 1
ATOM 762 C C . GLU A 1 92 ? 8.358 -2.723 -17.427 1.00 87.94 92 GLU A C 1
ATOM 764 O O . GLU A 1 92 ? 7.301 -3.039 -16.878 1.00 87.94 92 GLU A O 1
ATOM 769 N N . TYR A 1 93 ? 8.426 -1.676 -18.260 1.00 84.81 93 TYR A N 1
ATOM 770 C CA . TYR A 1 93 ? 7.241 -0.878 -18.594 1.00 84.81 93 TYR A CA 1
ATOM 771 C C . TYR A 1 93 ? 6.158 -1.717 -19.285 1.00 84.81 93 TYR A C 1
ATOM 773 O O . TYR A 1 93 ? 4.973 -1.542 -18.999 1.00 84.81 93 TYR A O 1
ATOM 781 N N . CYS A 1 94 ? 6.529 -2.674 -20.143 1.00 86.88 94 CYS A N 1
ATOM 782 C CA . CYS A 1 94 ? 5.571 -3.610 -20.737 1.00 86.88 94 CYS A CA 1
ATOM 783 C C . CYS A 1 94 ? 4.914 -4.516 -19.685 1.00 86.88 94 CYS A C 1
ATOM 785 O O . CYS A 1 94 ? 3.704 -4.754 -19.738 1.00 86.88 94 CYS A O 1
ATOM 787 N N . LYS A 1 95 ? 5.675 -5.012 -18.703 1.00 89.44 95 LYS A N 1
ATOM 788 C CA . LYS A 1 95 ? 5.122 -5.813 -17.596 1.00 89.44 95 LYS A CA 1
ATOM 789 C C . LYS A 1 95 ? 4.141 -4.998 -16.757 1.00 89.44 95 LYS A C 1
ATOM 791 O O . LYS A 1 95 ? 3.062 -5.497 -16.428 1.00 89.44 95 LYS A O 1
ATOM 796 N N . ASP A 1 96 ? 4.487 -3.752 -16.448 1.00 87.88 96 ASP A N 1
ATOM 797 C CA . ASP A 1 96 ? 3.619 -2.821 -15.724 1.00 87.88 96 ASP A CA 1
ATOM 798 C C . ASP A 1 96 ? 2.341 -2.538 -16.521 1.00 87.88 96 ASP A C 1
ATOM 800 O O . ASP A 1 96 ? 1.237 -2.566 -15.971 1.00 87.88 96 ASP A O 1
ATOM 804 N N . LEU A 1 97 ? 2.473 -2.345 -17.836 1.00 86.81 97 LEU A N 1
ATOM 805 C CA . LEU A 1 97 ? 1.362 -2.106 -18.753 1.00 86.81 97 LEU A CA 1
ATOM 806 C C . LEU A 1 97 ? 0.369 -3.274 -18.750 1.00 86.81 97 LEU A C 1
ATOM 808 O O . LEU A 1 97 ? -0.841 -3.073 -18.610 1.00 86.81 97 LEU A O 1
ATOM 812 N N . VAL A 1 98 ? 0.877 -4.506 -18.852 1.00 90.31 98 VAL A N 1
ATOM 813 C CA . VAL A 1 98 ? 0.061 -5.728 -18.800 1.00 90.31 98 VAL A CA 1
ATOM 814 C C . VAL A 1 98 ? -0.635 -5.862 -17.447 1.00 90.31 98 VAL A C 1
ATOM 816 O O . VAL A 1 98 ? -1.827 -6.177 -17.406 1.00 90.31 98 VAL A O 1
ATOM 819 N N . ALA A 1 99 ? 0.068 -5.605 -16.342 1.00 91.00 99 ALA A N 1
ATOM 820 C CA . ALA A 1 99 ? -0.521 -5.654 -15.006 1.00 91.00 99 ALA A CA 1
ATOM 821 C C . ALA A 1 99 ? -1.647 -4.618 -14.846 1.00 91.00 99 ALA A C 1
ATOM 823 O O . ALA A 1 99 ? -2.753 -4.968 -14.428 1.00 91.00 99 ALA A O 1
ATOM 824 N N . CYS A 1 100 ? -1.409 -3.372 -15.263 1.00 90.69 100 CYS A N 1
ATOM 825 C CA . CYS A 1 100 ? -2.405 -2.304 -15.235 1.00 90.69 100 CYS A CA 1
ATOM 826 C C . CYS A 1 100 ? -3.648 -2.668 -16.066 1.00 90.69 100 CYS A C 1
ATOM 828 O O . CYS A 1 100 ? -4.777 -2.564 -15.582 1.00 90.69 100 CYS A O 1
ATOM 830 N N . PHE A 1 101 ? -3.457 -3.205 -17.275 1.00 92.69 101 PHE A N 1
ATOM 831 C CA . PHE A 1 101 ? -4.558 -3.674 -18.120 1.00 92.69 101 PHE A CA 1
ATOM 832 C C . PHE A 1 101 ? -5.382 -4.783 -17.460 1.00 92.69 101 PHE A C 1
ATOM 834 O O . PHE A 1 101 ? -6.613 -4.770 -17.514 1.00 92.69 101 PHE A O 1
ATOM 841 N N . GLN A 1 102 ? -4.723 -5.749 -16.817 1.00 92.06 102 GLN A N 1
ATOM 842 C CA . GLN A 1 102 ? -5.416 -6.822 -16.107 1.00 92.06 102 GLN A CA 1
ATOM 843 C C . GLN A 1 102 ? -6.271 -6.283 -14.956 1.00 92.06 102 GLN A C 1
ATOM 845 O O . GLN A 1 102 ? -7.380 -6.778 -14.755 1.00 92.06 102 GLN A O 1
ATOM 850 N N . ILE A 1 103 ? -5.795 -5.271 -14.228 1.00 92.12 103 ILE A N 1
ATOM 851 C CA . ILE A 1 103 ? -6.557 -4.607 -13.160 1.00 92.12 103 ILE A CA 1
ATOM 852 C C . ILE A 1 103 ? -7.784 -3.901 -13.740 1.00 92.12 103 ILE A C 1
ATOM 854 O O . ILE A 1 103 ? -8.899 -4.176 -13.300 1.00 92.12 103 ILE A O 1
ATOM 858 N N . ILE A 1 104 ? -7.596 -3.071 -14.772 1.00 92.75 104 ILE A N 1
ATOM 859 C CA . ILE A 1 104 ? -8.679 -2.367 -15.482 1.00 92.75 104 ILE A CA 1
ATOM 860 C C . ILE A 1 104 ? -9.743 -3.364 -15.955 1.00 92.75 104 ILE A C 1
ATOM 862 O O . ILE A 1 104 ? -10.931 -3.193 -15.689 1.00 92.75 104 ILE A O 1
ATOM 866 N N . ARG A 1 105 ? -9.323 -4.460 -16.596 1.00 93.81 105 ARG A N 1
ATOM 867 C CA . ARG A 1 105 ? -10.234 -5.501 -17.086 1.00 93.81 105 ARG A CA 1
ATOM 868 C C . ARG A 1 105 ? -11.001 -6.186 -15.954 1.00 93.81 105 ARG A C 1
ATOM 870 O O . ARG A 1 105 ? -12.178 -6.500 -16.126 1.00 93.81 105 ARG A O 1
ATOM 877 N N . LYS A 1 106 ? -10.355 -6.453 -14.814 1.00 90.88 106 LYS A N 1
ATOM 878 C CA . LYS A 1 106 ? -11.038 -7.032 -13.649 1.00 90.88 106 LYS A CA 1
ATOM 879 C C . LYS A 1 106 ? -12.066 -6.054 -13.069 1.00 90.88 106 LYS A C 1
ATOM 881 O O . LYS A 1 106 ? -13.170 -6.498 -12.774 1.00 90.88 106 LYS A O 1
ATOM 886 N N . LEU A 1 107 ? -11.738 -4.762 -12.959 1.00 93.06 107 LEU A N 1
ATOM 887 C CA . LEU A 1 107 ? -12.670 -3.726 -12.491 1.00 93.06 107 LEU A CA 1
ATOM 888 C C . LEU A 1 107 ? -13.913 -3.656 -13.376 1.00 93.06 107 LEU A C 1
ATOM 890 O O . LEU A 1 107 ? -15.024 -3.775 -12.872 1.00 93.06 107 LEU A O 1
ATOM 894 N N . ILE A 1 108 ? -13.720 -3.562 -14.695 1.00 92.81 108 ILE A N 1
ATOM 895 C CA . ILE A 1 108 ? -14.825 -3.530 -15.663 1.00 92.81 108 ILE A CA 1
ATOM 896 C C . ILE A 1 108 ? -15.707 -4.772 -15.510 1.00 92.81 108 ILE A C 1
ATOM 898 O O . ILE A 1 108 ? -16.918 -4.647 -15.389 1.00 92.81 108 ILE A O 1
ATOM 902 N N . ARG A 1 109 ? -15.111 -5.968 -15.422 1.00 92.12 109 ARG A N 1
ATOM 903 C CA . ARG A 1 109 ? -15.869 -7.216 -15.260 1.00 92.12 109 ARG A CA 1
ATOM 904 C C . ARG A 1 109 ? -16.703 -7.248 -13.976 1.00 92.12 109 ARG A C 1
ATOM 906 O O . ARG A 1 109 ? -17.809 -7.777 -13.995 1.00 92.12 109 ARG A O 1
ATOM 913 N N . ILE A 1 110 ? -16.164 -6.758 -12.860 1.00 90.12 110 ILE A N 1
ATOM 914 C CA . ILE A 1 110 ? -16.895 -6.716 -11.584 1.00 90.12 110 ILE A CA 1
ATOM 915 C C . ILE A 1 110 ? -18.101 -5.780 -11.687 1.00 90.12 110 ILE A C 1
ATOM 917 O O . ILE A 1 110 ? -19.169 -6.095 -11.163 1.00 90.12 110 ILE A O 1
ATOM 921 N N . GLU A 1 111 ? -17.939 -4.659 -12.381 1.00 90.62 111 GLU A N 1
ATOM 922 C CA . GLU A 1 111 ? -18.992 -3.662 -12.540 1.00 90.62 111 GLU A CA 1
ATOM 923 C C . GLU A 1 111 ? -20.048 -4.055 -13.571 1.00 90.62 111 GLU A C 1
ATOM 925 O O . GLU A 1 111 ? -21.235 -3.866 -13.330 1.00 90.62 111 GLU A O 1
ATOM 930 N N . GLU A 1 112 ? -19.665 -4.722 -14.659 1.00 91.94 112 GLU A N 1
ATOM 931 C CA . GLU A 1 112 ? -20.612 -5.336 -15.603 1.00 91.94 112 GLU A CA 1
ATOM 932 C C . GLU A 1 112 ? -21.507 -6.393 -14.935 1.00 91.94 112 GLU A C 1
ATOM 934 O O . GLU A 1 112 ? -22.616 -6.657 -15.394 1.00 91.94 112 GLU A O 1
ATOM 939 N N . GLN A 1 113 ? -21.027 -7.012 -13.853 1.00 91.38 113 GLN A N 1
ATOM 940 C CA . GLN A 1 113 ? -21.759 -8.010 -13.072 1.00 91.38 113 GLN A CA 1
ATOM 941 C C . GLN A 1 113 ? -22.537 -7.405 -11.892 1.00 91.38 113 GLN A C 1
ATOM 943 O O . GLN A 1 113 ? -23.154 -8.152 -11.129 1.00 91.38 113 GLN A O 1
ATOM 948 N N . ARG A 1 114 ? -22.504 -6.080 -11.698 1.00 90.69 114 ARG A N 1
ATOM 949 C CA . ARG A 1 114 ? -23.207 -5.415 -10.598 1.00 90.69 114 ARG A CA 1
ATOM 950 C C . ARG A 1 114 ? -24.714 -5.399 -10.859 1.00 90.69 114 ARG A C 1
ATOM 952 O O . ARG A 1 114 ? -25.178 -4.971 -11.913 1.00 90.69 114 ARG A O 1
ATOM 959 N N . LEU A 1 115 ? -25.482 -5.855 -9.870 1.00 91.31 115 LEU A N 1
ATOM 960 C CA . LEU A 1 115 ? -26.940 -5.759 -9.889 1.00 91.31 115 LEU A CA 1
ATOM 961 C C . LEU A 1 115 ? -27.376 -4.317 -9.573 1.00 91.31 115 LEU A C 1
ATOM 963 O O . LEU A 1 115 ? -26.700 -3.651 -8.792 1.00 91.31 115 LEU A O 1
ATOM 967 N N . PRO A 1 116 ? -28.513 -3.831 -10.102 1.00 85.56 116 PRO A N 1
ATOM 968 C CA . PRO A 1 116 ? -28.983 -2.465 -9.845 1.00 85.56 116 PRO A CA 1
ATOM 969 C C . PRO A 1 116 ? -29.195 -2.133 -8.359 1.00 85.56 116 PRO A C 1
ATOM 971 O O . PRO A 1 116 ? -29.098 -0.975 -7.967 1.00 85.56 116 PRO A O 1
ATOM 974 N N . GLU A 1 117 ? -29.487 -3.142 -7.539 1.00 90.75 117 GLU A N 1
ATOM 975 C CA . GLU A 1 117 ? -29.676 -3.020 -6.089 1.00 90.75 117 GLU A CA 1
ATOM 976 C C . GLU A 1 117 ? -28.375 -3.078 -5.267 1.00 90.75 117 GLU A C 1
ATOM 978 O O . GLU A 1 117 ? -28.395 -2.809 -4.068 1.00 90.75 117 GLU A O 1
ATOM 983 N N . ASP A 1 118 ? -27.241 -3.417 -5.884 1.00 86.44 118 ASP A N 1
ATOM 984 C CA . ASP A 1 118 ? -25.954 -3.554 -5.202 1.00 86.44 118 ASP A CA 1
ATOM 985 C C . ASP A 1 118 ? -25.219 -2.208 -5.139 1.00 86.44 118 ASP A C 1
ATOM 987 O O . ASP A 1 118 ? -24.520 -1.805 -6.074 1.00 86.44 118 ASP A O 1
ATOM 991 N N . THR A 1 119 ? -25.367 -1.516 -4.007 1.00 82.62 119 THR A N 1
ATOM 992 C CA . THR A 1 119 ? -24.743 -0.211 -3.734 1.00 82.62 119 THR A CA 1
ATOM 993 C C . THR A 1 119 ? -23.395 -0.309 -3.017 1.00 82.62 119 THR A C 1
ATOM 995 O O . THR A 1 119 ? -22.848 0.720 -2.629 1.00 82.62 119 THR A O 1
ATOM 998 N N . VAL A 1 120 ? -22.860 -1.515 -2.790 1.00 84.75 120 VAL A N 1
ATOM 999 C CA . VAL A 1 120 ? -21.657 -1.705 -1.965 1.00 84.75 120 VAL A CA 1
ATOM 1000 C C . VAL A 1 120 ? -20.394 -1.435 -2.782 1.00 84.75 120 VAL A C 1
ATOM 1002 O O . VAL A 1 120 ? -20.262 -1.894 -3.920 1.00 84.75 120 VAL A O 1
ATOM 1005 N N . ASP A 1 121 ? -19.431 -0.718 -2.207 1.00 80.50 121 ASP A N 1
ATOM 1006 C CA . ASP A 1 121 ? -18.135 -0.501 -2.849 1.00 80.50 121 ASP A CA 1
ATOM 1007 C C . ASP A 1 121 ? -17.383 -1.829 -3.034 1.00 80.50 121 ASP A C 1
ATOM 1009 O O . ASP A 1 121 ? -17.243 -2.633 -2.111 1.00 80.50 121 ASP A O 1
ATOM 1013 N N . LYS A 1 122 ? -16.888 -2.069 -4.253 1.00 83.69 122 LYS A N 1
ATOM 1014 C CA . LYS A 1 122 ? -16.127 -3.275 -4.597 1.00 83.69 122 LYS A CA 1
ATOM 1015 C C . LYS A 1 122 ? -14.687 -2.896 -4.883 1.00 83.69 122 LYS A C 1
ATOM 1017 O O . LYS A 1 122 ? -14.406 -2.139 -5.809 1.00 83.69 122 LYS A O 1
ATOM 1022 N N . VAL A 1 123 ? -13.783 -3.465 -4.098 1.00 84.25 123 VAL A N 1
ATOM 1023 C CA . VAL A 1 123 ? -12.342 -3.268 -4.241 1.00 84.25 123 VAL A CA 1
ATOM 1024 C C . VAL A 1 123 ? -11.688 -4.491 -4.870 1.00 84.25 123 VAL A C 1
ATOM 1026 O O . VAL A 1 123 ? -12.132 -5.627 -4.695 1.00 84.25 123 VAL A O 1
ATOM 1029 N N . ILE A 1 124 ? -10.598 -4.259 -5.591 1.00 83.56 124 ILE A N 1
ATOM 1030 C CA . ILE A 1 124 ? -9.721 -5.293 -6.127 1.00 83.56 124 ILE A CA 1
ATOM 1031 C C . ILE A 1 124 ? -8.356 -5.136 -5.486 1.00 83.56 124 ILE A C 1
ATOM 1033 O O . ILE A 1 124 ? -7.769 -4.058 -5.525 1.00 83.56 124 ILE A O 1
ATOM 1037 N N . ALA A 1 125 ? -7.837 -6.241 -4.966 1.00 82.38 125 ALA A N 1
ATOM 1038 C CA . ALA A 1 125 ? -6.448 -6.371 -4.569 1.00 82.38 125 ALA A CA 1
ATOM 1039 C C . ALA A 1 125 ? -5.693 -7.268 -5.557 1.00 82.38 125 ALA A C 1
ATOM 1041 O O . ALA A 1 125 ? -6.262 -8.197 -6.140 1.00 82.38 125 ALA A O 1
ATOM 1042 N N . ILE A 1 126 ? -4.402 -6.993 -5.746 1.00 79.12 126 ILE A N 1
ATOM 1043 C CA . ILE A 1 126 ? -3.514 -7.860 -6.536 1.00 79.12 126 ILE A CA 1
ATOM 1044 C C . ILE A 1 126 ? -3.099 -9.098 -5.735 1.00 79.12 126 ILE A C 1
ATOM 1046 O O . ILE A 1 126 ? -3.007 -10.187 -6.305 1.00 79.12 126 ILE A O 1
ATOM 1050 N N . GLY A 1 127 ? -2.869 -8.940 -4.428 1.00 71.31 127 GLY A N 1
ATOM 1051 C CA . GLY A 1 127 ? -2.620 -10.045 -3.505 1.00 71.31 127 GLY A CA 1
ATOM 1052 C C . GLY A 1 127 ? -3.834 -10.963 -3.322 1.00 71.31 127 GLY A C 1
ATOM 1053 O O . GLY A 1 127 ? -4.979 -10.584 -3.569 1.00 71.31 127 GLY A O 1
ATOM 1054 N N . SER A 1 128 ? -3.580 -12.193 -2.877 1.00 65.06 128 SER A N 1
ATOM 1055 C CA . SER A 1 128 ? -4.635 -13.146 -2.510 1.00 65.06 128 SER A CA 1
ATOM 1056 C C . SER A 1 128 ? -5.363 -12.703 -1.233 1.00 65.06 128 SER A C 1
ATOM 1058 O O . SER A 1 128 ? -4.784 -12.059 -0.361 1.00 65.06 128 SER A O 1
ATOM 1060 N N . TYR A 1 129 ? -6.625 -13.116 -1.078 1.00 58.16 129 TYR A N 1
ATOM 1061 C CA . TYR A 1 129 ? -7.391 -12.936 0.162 1.00 58.16 129 TYR A CA 1
ATOM 1062 C C . TYR A 1 129 ? -6.655 -13.485 1.396 1.00 58.16 129 TYR A C 1
ATOM 1064 O O . TYR A 1 129 ? -6.736 -12.907 2.467 1.00 58.16 129 TYR A O 1
ATOM 1072 N N . THR A 1 130 ? -5.868 -14.556 1.247 1.00 57.12 130 THR A N 1
ATOM 1073 C CA . THR A 1 130 ? -5.033 -15.104 2.334 1.00 57.12 130 THR A CA 1
ATOM 1074 C C . THR A 1 130 ? -3.845 -14.212 2.713 1.00 57.12 130 THR A C 1
ATOM 1076 O O . THR A 1 130 ? -3.169 -14.470 3.705 1.00 57.12 130 THR A O 1
ATOM 1079 N N . GLU A 1 131 ? -3.549 -13.203 1.898 1.00 54.66 131 GLU A N 1
ATOM 1080 C CA . GLU A 1 131 ? -2.406 -12.295 2.015 1.00 54.66 131 GLU A CA 1
ATOM 1081 C C . GLU A 1 131 ? -2.834 -10.916 2.520 1.00 54.66 131 GLU A C 1
ATOM 1083 O O . GLU A 1 131 ? -2.050 -10.240 3.187 1.00 54.66 131 GLU A O 1
ATOM 1088 N N . ILE A 1 132 ? -4.089 -10.540 2.259 1.00 56.16 132 ILE A N 1
ATOM 1089 C CA . ILE A 1 132 ? -4.819 -9.503 2.988 1.00 56.16 132 ILE A CA 1
ATOM 1090 C C . ILE A 1 132 ? -5.170 -10.115 4.343 1.00 56.16 132 ILE A C 1
ATOM 1092 O O . ILE A 1 132 ? -6.178 -10.788 4.526 1.00 56.16 132 ILE A O 1
ATOM 1096 N N . SER A 1 133 ? -4.222 -9.989 5.259 1.00 49.94 133 SER A N 1
ATOM 1097 C CA . SER A 1 133 ? -4.257 -10.606 6.575 1.00 49.94 133 SER A CA 1
ATOM 1098 C C . SER A 1 133 ? -5.578 -10.353 7.329 1.00 49.94 133 SER A C 1
ATOM 1100 O O . SER A 1 133 ? -6.113 -9.249 7.230 1.00 49.94 133 SER A O 1
ATOM 1102 N N . PRO A 1 134 ? -6.039 -11.274 8.202 1.00 52.25 134 PRO A N 1
ATOM 1103 C CA . PRO A 1 134 ? -7.034 -10.956 9.235 1.00 52.25 134 PRO A CA 1
ATOM 1104 C C . PRO A 1 134 ? -6.610 -9.792 10.158 1.00 52.25 134 PRO A C 1
ATOM 1106 O O . PRO A 1 134 ? -7.446 -9.237 10.858 1.00 52.25 134 PRO A O 1
ATOM 1109 N N . PHE A 1 135 ? -5.329 -9.400 10.145 1.00 49.78 135 PHE A N 1
ATOM 1110 C CA . PHE A 1 135 ? -4.800 -8.220 10.841 1.00 49.78 135 PHE A CA 1
ATOM 1111 C C . PHE A 1 135 ? -4.976 -6.903 10.061 1.00 49.78 135 PHE A C 1
ATOM 1113 O O . PHE A 1 135 ? -4.726 -5.840 10.616 1.00 49.78 135 PHE A O 1
ATOM 1120 N N . PHE A 1 136 ? -5.378 -6.951 8.786 1.00 48.72 136 PHE A N 1
ATOM 1121 C CA . PHE A 1 136 ? -5.628 -5.775 7.950 1.00 48.72 136 PHE A CA 1
ATOM 1122 C C . PHE A 1 136 ? -7.132 -5.657 7.681 1.00 48.72 136 PHE A C 1
ATOM 1124 O O . PHE A 1 136 ? -7.618 -5.937 6.587 1.00 48.72 136 PHE A O 1
ATOM 1131 N N . SER A 1 137 ? -7.898 -5.274 8.704 1.00 51.31 137 SER A N 1
ATOM 1132 C CA . SER A 1 137 ? -9.277 -4.831 8.505 1.00 51.31 137 SER A CA 1
ATOM 1133 C C . SER A 1 137 ? -9.265 -3.332 8.237 1.00 51.31 137 SER A C 1
ATOM 1135 O O . SER A 1 137 ? -8.877 -2.566 9.122 1.00 51.31 137 SER A O 1
ATOM 1137 N N . PHE A 1 138 ? -9.733 -2.890 7.066 1.00 52.12 138 PHE A N 1
ATOM 1138 C CA . PHE A 1 138 ? -10.243 -1.524 6.977 1.00 52.12 138 PHE A CA 1
ATOM 1139 C C . PHE A 1 138 ? -11.325 -1.403 8.050 1.00 52.12 138 PHE A C 1
ATOM 1141 O O . PHE A 1 138 ? -12.314 -2.140 8.036 1.00 52.12 138 PHE A O 1
ATOM 1148 N N . VAL A 1 139 ? -11.095 -0.536 9.033 1.00 53.12 139 VAL A N 1
ATOM 1149 C CA . VAL A 1 139 ? -12.100 -0.193 10.033 1.00 53.12 139 VAL A CA 1
ATOM 1150 C C . VAL A 1 139 ? -13.095 0.715 9.318 1.00 53.12 139 VAL A C 1
ATOM 1152 O O . VAL A 1 139 ? -13.054 1.931 9.470 1.00 53.12 139 VAL A O 1
ATOM 1155 N N . ASP A 1 140 ? -13.946 0.120 8.483 1.00 50.28 140 ASP A N 1
ATOM 1156 C CA . ASP A 1 140 ? -15.098 0.810 7.923 1.00 50.28 140 ASP A CA 1
ATOM 1157 C C . ASP A 1 140 ? -16.043 1.079 9.097 1.00 50.28 140 ASP A C 1
ATOM 1159 O O . ASP A 1 140 ? -16.649 0.173 9.679 1.00 50.28 140 ASP A O 1
ATOM 1163 N N . THR A 1 141 ? -15.975 2.301 9.609 1.00 62.09 141 THR A N 1
ATOM 1164 C CA . THR A 1 141 ? -16.725 2.743 10.774 1.00 62.09 141 THR A CA 1
ATOM 1165 C C . THR A 1 141 ? -17.097 4.190 10.581 1.00 62.09 141 THR A C 1
ATOM 1167 O O . THR A 1 141 ? -16.235 5.049 10.418 1.00 62.09 141 THR A O 1
ATOM 1170 N N . GLU A 1 142 ? -18.390 4.469 10.667 1.00 65.62 142 GLU A N 1
ATOM 1171 C CA . GLU A 1 142 ? -18.887 5.839 10.771 1.00 65.62 142 GLU A CA 1
ATOM 1172 C C . GLU A 1 142 ? -18.646 6.407 12.184 1.00 65.62 142 GLU A C 1
ATOM 1174 O O . GLU A 1 142 ? -18.688 7.617 12.398 1.00 65.62 142 GLU A O 1
ATOM 1179 N N . SER A 1 143 ? -18.333 5.539 13.158 1.00 79.25 143 SER A N 1
ATOM 1180 C CA . SER A 1 143 ? -18.010 5.934 14.530 1.00 79.25 143 SER A CA 1
ATOM 1181 C C . SER A 1 143 ? -16.574 6.436 14.663 1.00 79.25 143 SER A C 1
ATOM 1183 O O . SER A 1 143 ? -15.625 5.649 14.745 1.00 79.25 143 SER A O 1
ATOM 1185 N N . GLU A 1 144 ? -16.425 7.753 14.790 1.00 85.06 144 GLU A N 1
ATOM 1186 C CA . GLU A 1 144 ? -15.174 8.394 15.215 1.00 85.06 144 GLU A CA 1
ATOM 1187 C C . GLU A 1 144 ? -14.687 7.819 16.560 1.00 85.06 144 GLU A C 1
ATOM 1189 O O . GLU A 1 144 ? -13.492 7.620 16.764 1.00 85.06 144 GLU A O 1
ATOM 1194 N N . PHE A 1 145 ? -15.598 7.495 17.488 1.00 88.69 145 PHE A N 1
ATOM 1195 C CA . PHE A 1 145 ? -15.210 6.984 18.804 1.00 88.69 145 PHE A CA 1
ATOM 1196 C C . PHE A 1 145 ? -14.503 5.627 18.715 1.00 88.69 145 PHE A C 1
ATOM 1198 O O . PHE A 1 145 ? -13.502 5.418 19.401 1.00 88.69 145 PHE A O 1
ATOM 1205 N N . ARG A 1 146 ? -14.946 4.740 17.813 1.00 87.56 146 ARG A N 1
ATOM 1206 C CA . ARG A 1 146 ? -14.255 3.471 17.532 1.00 87.56 146 ARG A CA 1
ATOM 1207 C C . ARG A 1 146 ? -12.822 3.693 17.046 1.00 87.56 146 ARG A C 1
ATOM 1209 O O . ARG A 1 146 ? -11.917 2.994 17.495 1.00 87.56 146 ARG A O 1
ATOM 1216 N N . GLN A 1 147 ? -12.611 4.664 16.155 1.00 87.44 147 GLN A N 1
ATOM 1217 C CA . GLN A 1 147 ? -11.274 4.996 15.645 1.00 87.44 147 GLN A CA 1
ATOM 1218 C C . GLN A 1 147 ? -10.377 5.507 16.775 1.00 87.44 147 GLN A C 1
ATOM 1220 O O . GLN A 1 147 ? -9.246 5.056 16.927 1.00 87.44 147 GLN A O 1
ATOM 1225 N N . LEU A 1 148 ? -10.905 6.393 17.621 1.00 91.12 148 LEU A N 1
ATOM 1226 C CA . LEU A 1 148 ? -10.184 6.938 18.769 1.00 91.12 148 LEU A CA 1
ATOM 1227 C C . LEU A 1 148 ? -9.819 5.866 19.808 1.00 91.12 148 LEU A C 1
ATOM 1229 O O . LEU A 1 148 ? -8.729 5.920 20.378 1.00 91.12 148 LEU A O 1
ATOM 1233 N N . ILE A 1 149 ? -10.707 4.893 20.049 1.00 91.12 149 ILE A N 1
ATOM 1234 C CA . ILE A 1 149 ? -10.416 3.718 20.881 1.00 91.12 149 ILE A CA 1
ATOM 1235 C C . ILE A 1 149 ? -9.221 2.951 20.309 1.00 91.12 149 ILE A C 1
ATOM 1237 O O . ILE A 1 149 ? -8.272 2.700 21.048 1.00 91.12 149 ILE A O 1
ATOM 1241 N N . GLN A 1 150 ? -9.257 2.622 19.014 1.00 89.69 150 GLN A N 1
ATOM 1242 C CA . GLN A 1 150 ? -8.208 1.844 18.353 1.00 89.69 150 GLN A CA 1
ATOM 1243 C C . GLN A 1 150 ? -6.852 2.555 18.424 1.00 89.69 150 GLN A C 1
ATOM 1245 O O . GLN A 1 150 ? -5.878 1.969 18.881 1.00 89.69 150 GLN A O 1
ATOM 1250 N N . LEU A 1 151 ? -6.809 3.843 18.070 1.00 90.88 151 LEU A N 1
ATOM 1251 C CA . LEU A 1 151 ? -5.582 4.644 18.107 1.00 90.88 151 LEU A CA 1
ATOM 1252 C C . LEU A 1 151 ? -4.941 4.674 19.500 1.00 90.88 151 LEU A C 1
ATOM 1254 O O . LEU A 1 151 ? -3.723 4.577 19.632 1.00 90.88 151 LEU A O 1
ATOM 1258 N N . CYS A 1 152 ? -5.758 4.814 20.544 1.00 93.44 152 CYS A N 1
ATOM 1259 C CA . CYS A 1 152 ? -5.256 4.849 21.912 1.00 93.44 152 CYS A CA 1
ATOM 1260 C C . CYS A 1 152 ? -4.834 3.466 22.431 1.00 93.44 152 CYS A C 1
ATOM 1262 O O . CYS A 1 152 ? -3.869 3.381 23.186 1.00 93.44 152 CYS A O 1
ATOM 1264 N N . ASP A 1 153 ? -5.530 2.396 22.041 1.00 92.00 153 ASP A N 1
ATOM 1265 C CA . ASP A 1 153 ? -5.155 1.013 22.366 1.00 92.00 153 ASP A CA 1
ATOM 1266 C C . ASP A 1 153 ? -3.811 0.644 21.712 1.00 92.00 153 ASP A C 1
ATOM 1268 O O . ASP A 1 153 ? -2.903 0.164 22.392 1.00 92.00 153 ASP A O 1
ATOM 1272 N N . ASP A 1 154 ? -3.628 0.984 20.432 1.00 90.44 154 ASP A N 1
ATOM 1273 C CA . ASP A 1 154 ? -2.378 0.754 19.700 1.00 90.44 154 ASP A CA 1
ATOM 1274 C C . ASP A 1 154 ? -1.201 1.533 20.307 1.00 90.44 154 ASP A C 1
ATOM 1276 O O . ASP A 1 154 ? -0.107 0.988 20.459 1.00 90.44 154 ASP A O 1
ATOM 1280 N N . ALA A 1 155 ? -1.417 2.787 20.711 1.00 91.31 155 ALA A N 1
ATOM 1281 C CA . ALA A 1 155 ? -0.393 3.633 21.327 1.00 91.31 155 ALA A CA 1
ATOM 1282 C C . ALA A 1 155 ? 0.098 3.141 22.703 1.00 91.31 155 ALA A C 1
ATOM 1284 O O . ALA A 1 155 ? 1.172 3.544 23.150 1.00 91.31 155 ALA A O 1
ATOM 1285 N N . GLU A 1 156 ? -0.656 2.287 23.399 1.00 89.38 156 GLU A N 1
ATOM 1286 C CA . GLU A 1 156 ? -0.168 1.656 24.633 1.00 89.38 156 GLU A CA 1
ATOM 1287 C C . GLU A 1 156 ? 0.756 0.465 24.340 1.00 89.38 156 GLU A C 1
ATOM 1289 O O . GLU A 1 156 ? 1.690 0.209 25.100 1.00 89.38 156 GLU A O 1
ATOM 1294 N N . ILE A 1 157 ? 0.533 -0.230 23.219 1.00 85.88 157 ILE A N 1
ATOM 1295 C CA . ILE A 1 157 ? 1.321 -1.396 22.794 1.00 85.88 157 ILE A CA 1
ATOM 1296 C C . ILE A 1 157 ? 2.588 -0.960 22.043 1.00 85.88 157 ILE A C 1
ATOM 1298 O O . ILE A 1 157 ? 3.668 -1.514 22.265 1.00 85.88 157 ILE A O 1
ATOM 1302 N N . TYR A 1 158 ? 2.466 0.028 21.156 1.00 84.94 158 TYR A N 1
ATOM 1303 C CA . TYR A 1 158 ? 3.518 0.465 20.242 1.00 84.94 158 TYR A CA 1
ATOM 1304 C C . TYR A 1 158 ? 4.032 1.856 20.630 1.00 84.94 158 TYR A C 1
ATOM 1306 O O . TYR A 1 158 ? 3.376 2.868 20.391 1.00 84.94 158 TYR A O 1
ATOM 1314 N N . ALA A 1 159 ? 5.241 1.906 21.200 1.00 79.69 159 ALA A N 1
ATOM 1315 C CA . ALA A 1 159 ? 5.836 3.140 21.721 1.00 79.69 159 ALA A CA 1
ATOM 1316 C C . ALA A 1 159 ? 5.970 4.250 20.663 1.00 79.69 159 ALA A C 1
ATOM 1318 O O . ALA A 1 159 ? 5.659 5.400 20.956 1.00 79.69 159 ALA A O 1
ATOM 1319 N N . ASP A 1 160 ? 6.349 3.907 19.430 1.00 78.06 160 ASP A N 1
ATOM 1320 C CA . ASP A 1 160 ? 6.499 4.892 18.350 1.00 78.06 160 ASP A CA 1
ATOM 1321 C C . ASP A 1 160 ? 5.151 5.548 17.987 1.00 78.06 160 ASP A C 1
ATOM 1323 O O . ASP A 1 160 ? 5.076 6.756 17.763 1.00 78.06 160 ASP A O 1
ATOM 1327 N N . LEU A 1 161 ? 4.055 4.775 18.014 1.00 83.56 161 LEU A N 1
ATOM 1328 C CA . LEU A 1 161 ? 2.707 5.299 17.768 1.00 83.56 161 LEU A CA 1
ATOM 1329 C C . LEU A 1 161 ? 2.210 6.187 18.913 1.00 83.56 161 LEU A C 1
ATOM 1331 O O . LEU A 1 161 ? 1.388 7.071 18.682 1.00 83.56 161 LEU A O 1
ATOM 1335 N N . ARG A 1 162 ? 2.711 5.993 20.139 1.00 86.56 162 ARG A N 1
ATOM 1336 C CA . ARG A 1 162 ? 2.388 6.854 21.286 1.00 86.56 162 ARG A CA 1
ATOM 1337 C C . ARG A 1 162 ? 2.849 8.284 21.057 1.00 86.56 162 ARG A C 1
ATOM 1339 O O . ARG A 1 162 ? 2.080 9.216 21.293 1.00 86.56 162 ARG A O 1
ATOM 1346 N N . A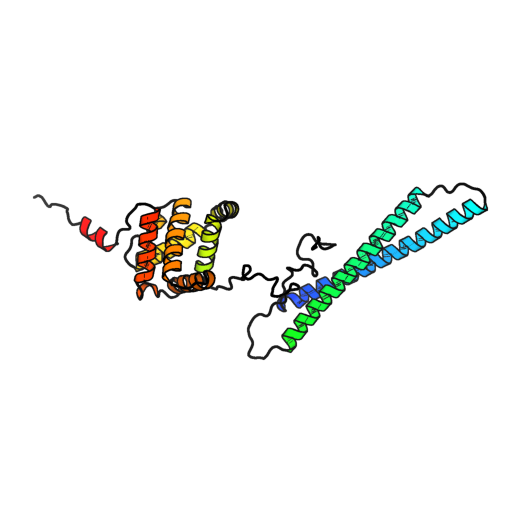SP A 1 163 ? 4.072 8.456 20.569 1.00 85.38 163 ASP A N 1
ATOM 1347 C CA . ASP A 1 163 ? 4.633 9.778 20.293 1.00 85.38 163 ASP A CA 1
ATOM 1348 C C . ASP A 1 163 ? 3.870 10.490 19.173 1.00 85.38 163 ASP A C 1
ATOM 1350 O O . ASP A 1 163 ? 3.640 11.699 19.249 1.00 85.38 163 ASP A O 1
ATOM 1354 N N . ASP A 1 164 ? 3.432 9.752 18.154 1.00 82.00 164 ASP A N 1
ATOM 1355 C CA . ASP A 1 164 ? 2.597 10.299 17.087 1.00 82.00 164 ASP A CA 1
ATOM 1356 C C . ASP A 1 164 ? 1.188 10.643 17.571 1.00 82.00 164 ASP A C 1
ATOM 1358 O O . ASP A 1 164 ? 0.692 11.735 17.282 1.00 82.00 164 ASP A O 1
ATOM 1362 N N . LEU A 1 165 ? 0.573 9.784 18.389 1.00 87.56 165 LEU A N 1
ATOM 1363 C CA . LEU A 1 165 ? -0.743 10.033 18.972 1.00 87.56 165 LEU A CA 1
ATOM 1364 C C . LEU A 1 165 ? -0.756 11.315 19.816 1.00 87.56 165 LEU A C 1
ATOM 1366 O O . LEU A 1 165 ? -1.686 12.115 19.699 1.00 87.56 165 LEU A O 1
ATOM 1370 N N . ARG A 1 166 ? 0.293 11.552 20.615 1.00 85.50 166 ARG A N 1
ATOM 1371 C CA . ARG A 1 166 ? 0.440 12.747 21.470 1.00 85.50 166 ARG A CA 1
ATOM 1372 C C . ARG A 1 166 ? 0.535 14.061 20.696 1.00 85.50 166 ARG A C 1
ATOM 1374 O O . ARG A 1 166 ? 0.283 15.118 21.267 1.00 85.50 166 ARG A O 1
ATOM 1381 N N . LYS A 1 167 ? 0.876 14.023 19.406 1.00 87.56 167 LYS A N 1
ATOM 1382 C CA . LYS A 1 167 ? 0.880 15.208 18.529 1.00 87.56 167 LYS A CA 1
ATOM 1383 C C . LYS A 1 167 ? -0.525 15.562 18.020 1.00 87.56 167 LYS A C 1
ATOM 1385 O O . LYS A 1 167 ? -0.678 16.533 17.282 1.00 87.56 167 LYS A O 1
ATOM 1390 N N . THR A 1 168 ? -1.546 14.789 18.389 1.00 90.12 168 THR A N 1
ATOM 1391 C CA . THR A 1 168 ? -2.934 14.941 17.934 1.00 90.12 168 THR A CA 1
ATOM 1392 C C . THR A 1 168 ? -3.883 15.147 19.122 1.00 90.12 168 THR A C 1
ATOM 1394 O O . THR A 1 168 ? -3.556 14.767 20.245 1.00 90.12 168 THR A O 1
ATOM 1397 N N . PRO A 1 169 ? -5.100 15.684 18.912 1.00 90.50 169 PRO A N 1
ATOM 1398 C CA . PRO A 1 169 ? -6.091 15.808 19.981 1.00 90.50 169 PRO A CA 1
ATOM 1399 C C . PRO A 1 169 ? -6.817 14.487 20.311 1.00 90.50 169 PRO A C 1
ATOM 1401 O O . PRO A 1 169 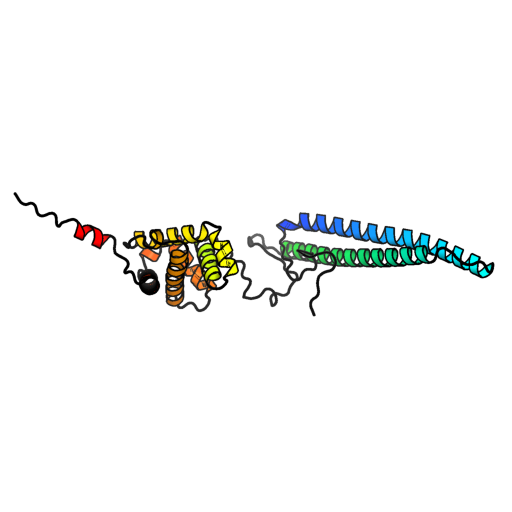? -7.782 14.501 21.077 1.00 90.50 169 PRO A O 1
ATOM 1404 N N . ALA A 1 170 ? -6.397 13.345 19.750 1.00 91.31 170 ALA A N 1
ATOM 1405 C CA . ALA A 1 170 ? -7.135 12.082 19.816 1.00 91.31 170 ALA A CA 1
ATOM 1406 C C . ALA A 1 170 ? -7.382 11.585 21.252 1.00 91.31 170 ALA A C 1
ATOM 1408 O O . ALA A 1 170 ? -8.501 11.181 21.576 1.00 91.31 170 ALA A O 1
ATOM 1409 N N . ILE A 1 171 ? -6.375 11.677 22.132 1.00 93.25 171 ILE A N 1
ATOM 1410 C CA . ILE A 1 171 ? -6.501 11.283 23.547 1.00 93.25 171 ILE A CA 1
ATOM 1411 C C . ILE A 1 171 ? -7.592 12.119 24.226 1.00 93.25 171 ILE A C 1
ATOM 1413 O O . ILE A 1 171 ? -8.516 11.564 24.823 1.00 93.25 171 ILE A O 1
ATOM 1417 N N . SER A 1 172 ? -7.538 13.444 24.060 1.00 92.25 172 SER A N 1
ATOM 1418 C CA . SER A 1 172 ? -8.518 14.370 24.634 1.00 92.25 172 SER A CA 1
ATOM 1419 C C . SER A 1 172 ? -9.924 14.138 24.071 1.00 92.25 172 SER A C 1
ATOM 1421 O O . SER A 1 172 ? -10.884 14.049 24.835 1.00 92.25 172 SER A O 1
ATOM 1423 N N . HIS A 1 173 ? -10.065 13.965 22.752 1.00 93.75 173 HIS A N 1
ATOM 1424 C CA . HIS A 1 173 ? -11.357 13.689 22.114 1.00 93.75 173 HIS A CA 1
ATOM 1425 C C . HIS A 1 173 ? -11.997 12.412 22.665 1.00 93.75 173 HIS A C 1
ATOM 1427 O O . HIS A 1 173 ? -13.174 12.416 23.035 1.00 93.75 173 HIS A O 1
ATOM 1433 N N . ARG A 1 174 ? -11.219 11.331 22.786 1.00 94.69 174 ARG A N 1
ATOM 1434 C CA . ARG A 1 174 ? -11.692 10.072 23.369 1.00 94.69 174 ARG A CA 1
ATOM 1435 C C . ARG A 1 174 ? -12.107 10.249 24.828 1.00 94.69 174 ARG A C 1
ATOM 1437 O O . ARG A 1 174 ? -13.195 9.821 25.211 1.00 94.69 174 ARG A O 1
ATOM 1444 N N . SER A 1 175 ? -11.257 10.885 25.634 1.00 95.25 175 SER A N 1
ATOM 1445 C CA . SER A 1 175 ? -11.521 11.141 27.053 1.00 95.25 175 SER A CA 1
ATOM 1446 C C . SER A 1 175 ? -12.778 11.982 27.253 1.00 95.25 175 SER A C 1
ATOM 1448 O O . SER A 1 175 ? -13.560 11.702 28.156 1.00 95.25 175 SER A O 1
ATOM 1450 N N . ASN A 1 176 ? -13.024 12.972 26.393 1.00 93.25 176 ASN A N 1
ATOM 1451 C CA . ASN A 1 176 ? -14.234 13.789 26.441 1.00 93.25 176 ASN A CA 1
ATOM 1452 C C . ASN A 1 176 ? -15.493 12.958 26.170 1.00 93.25 176 ASN A C 1
ATOM 1454 O O . ASN A 1 176 ? -16.449 13.073 26.933 1.00 93.25 176 ASN A O 1
ATOM 1458 N N . LYS A 1 177 ? -15.479 12.065 25.168 1.00 91.81 177 LYS A N 1
ATOM 1459 C CA . LYS A 1 177 ? -16.609 11.151 24.907 1.00 91.81 177 LYS A CA 1
ATOM 1460 C C . LYS A 1 177 ? -16.879 10.220 26.097 1.00 91.81 177 LYS A C 1
ATOM 1462 O O . LYS A 1 177 ? -18.026 10.062 26.510 1.00 91.81 177 LYS A O 1
ATOM 1467 N N . LEU A 1 178 ? -15.827 9.675 26.712 1.00 92.62 178 LEU A N 1
ATOM 1468 C CA . LEU A 1 178 ? -15.949 8.871 27.934 1.00 92.62 178 LEU A CA 1
ATOM 1469 C C . LEU A 1 178 ? -16.498 9.685 29.118 1.00 92.62 178 LEU A C 1
ATOM 1471 O O . LEU A 1 178 ? -17.364 9.205 29.846 1.00 92.62 178 LEU A O 1
ATOM 1475 N N . ASN A 1 179 ? -16.048 10.928 29.296 1.00 93.00 179 ASN A N 1
ATOM 1476 C CA . ASN A 1 179 ? -16.562 11.814 30.340 1.00 93.00 179 ASN A CA 1
ATOM 1477 C C . ASN A 1 179 ? -18.038 12.161 30.140 1.00 93.00 179 ASN A C 1
ATOM 1479 O O . ASN A 1 179 ? -18.773 12.194 31.124 1.00 93.00 179 ASN A O 1
ATOM 1483 N N . SER A 1 180 ? -18.489 12.378 28.901 1.00 90.06 180 SER A N 1
ATOM 1484 C CA . SER A 1 180 ? -19.912 12.566 28.600 1.00 90.06 180 SER A CA 1
ATOM 1485 C C . SER A 1 180 ? -20.737 11.372 29.084 1.00 90.06 180 SER A C 1
ATOM 1487 O O . SER A 1 180 ? -21.694 11.566 29.834 1.00 90.06 180 SER A O 1
ATOM 1489 N N . MET A 1 181 ? -20.294 10.149 28.778 1.00 88.38 181 MET A N 1
ATOM 1490 C CA . MET A 1 181 ? -20.949 8.916 29.232 1.00 88.38 181 MET A CA 1
ATOM 1491 C C . MET A 1 181 ? -20.973 8.792 30.766 1.00 88.38 181 MET A C 1
ATOM 1493 O O . MET A 1 181 ? -22.004 8.452 31.357 1.00 88.38 181 MET A O 1
ATOM 1497 N N . LEU A 1 182 ? -19.857 9.106 31.434 1.00 89.56 182 LEU A N 1
ATOM 1498 C CA . LEU A 1 182 ? -19.771 9.131 32.897 1.00 89.56 182 LEU A CA 1
ATOM 1499 C C . LEU A 1 182 ? -20.770 10.128 33.496 1.00 89.56 182 LEU A C 1
ATOM 1501 O O . LEU A 1 182 ? -21.546 9.765 34.382 1.00 89.56 182 LEU A O 1
ATOM 1505 N N . MET A 1 183 ? -20.795 11.359 32.983 1.00 89.25 183 MET A N 1
ATOM 1506 C CA . MET A 1 183 ? -21.679 12.426 33.458 1.00 89.25 183 MET A CA 1
ATOM 1507 C C . MET A 1 183 ? -23.154 12.090 33.272 1.00 89.25 183 MET A C 1
ATOM 1509 O O . MET A 1 183 ? -23.939 12.266 34.205 1.00 89.25 183 MET A O 1
ATOM 1513 N N . GLN A 1 184 ? -23.529 11.573 32.101 1.00 85.62 184 GLN A N 1
ATOM 1514 C CA . GLN A 1 184 ? -24.901 11.155 31.808 1.00 85.62 184 GLN A CA 1
ATOM 1515 C C . GLN A 1 184 ? -25.352 10.007 32.730 1.00 85.62 184 GLN A C 1
ATOM 1517 O O . GLN A 1 184 ? -26.522 9.924 33.092 1.00 85.62 184 GLN A O 1
ATOM 1522 N N . SER A 1 185 ? -24.406 9.198 33.215 1.00 84.69 185 SER A N 1
ATOM 1523 C CA . SER A 1 185 ? -24.642 8.135 34.200 1.00 84.69 185 SER A CA 1
ATOM 1524 C C . SER A 1 185 ? -24.452 8.581 35.656 1.00 84.69 185 SER A C 1
ATOM 1526 O O . SER A 1 185 ? -24.437 7.757 36.571 1.00 84.69 185 SER A O 1
ATOM 1528 N N . GLY A 1 186 ? -24.299 9.881 35.914 1.00 87.38 186 GLY A N 1
ATOM 1529 C CA . GLY A 1 186 ? -24.218 10.443 37.261 1.00 87.38 186 GLY A CA 1
ATOM 1530 C C . GLY A 1 186 ? -22.841 10.365 37.927 1.00 87.38 186 GLY A C 1
ATOM 1531 O O . GLY A 1 186 ? -22.759 10.575 39.138 1.00 87.38 186 GLY A O 1
ATOM 1532 N N . TYR A 1 187 ? -21.773 10.065 37.190 1.00 89.25 187 TYR A N 1
ATOM 1533 C CA . TYR A 1 187 ? -20.385 10.141 37.657 1.00 89.25 187 TYR A CA 1
ATOM 1534 C C . TYR A 1 187 ? -19.748 11.498 37.330 1.00 89.25 187 TYR A C 1
ATOM 1536 O O . TYR A 1 187 ? -20.191 12.226 36.445 1.00 89.25 187 TYR A O 1
ATOM 1544 N N . MET A 1 188 ? -18.689 11.858 38.052 1.00 89.69 188 MET A N 1
ATOM 1545 C CA . MET A 1 188 ? -17.851 13.004 37.693 1.00 89.69 188 MET A CA 1
ATOM 1546 C C . MET A 1 188 ? -17.065 12.752 36.393 1.00 89.69 188 MET A C 1
ATOM 1548 O O . MET A 1 188 ? -16.646 11.618 36.158 1.00 89.69 188 MET A O 1
ATOM 1552 N N . PRO A 1 189 ? -16.787 13.796 35.584 1.00 90.25 189 PRO A N 1
ATOM 1553 C CA . PRO A 1 189 ? -15.926 13.697 34.404 1.00 90.25 189 PRO A CA 1
ATOM 1554 C C . PRO A 1 189 ? -14.453 13.577 34.823 1.00 90.25 189 PRO A C 1
ATOM 1556 O O . PRO A 1 189 ? -13.672 14.524 34.748 1.00 90.25 189 PRO A O 1
ATOM 1559 N N . PHE A 1 190 ? -14.090 12.413 35.350 1.00 88.94 190 PHE A N 1
ATOM 1560 C CA . PHE A 1 190 ? -12.809 12.175 36.004 1.00 88.94 190 PHE A CA 1
ATOM 1561 C C . PHE A 1 190 ? -11.612 12.335 35.061 1.00 88.94 190 PHE A C 1
ATOM 1563 O O . PHE A 1 190 ? -10.614 12.940 35.443 1.00 88.94 190 PHE A O 1
ATOM 1570 N N . LEU A 1 191 ? -11.721 11.867 33.811 1.00 93.12 191 LEU A N 1
ATOM 1571 C CA . LEU A 1 191 ? -10.595 11.883 32.870 1.00 93.12 191 LEU A CA 1
ATOM 1572 C C . LEU A 1 191 ? -10.162 13.312 32.509 1.00 93.12 191 LEU A C 1
ATOM 1574 O O . LEU A 1 191 ? -8.993 13.535 32.234 1.00 93.12 191 LEU A O 1
ATOM 1578 N N . MET A 1 192 ? -11.070 14.295 32.566 1.00 91.38 192 MET A N 1
ATOM 1579 C CA . MET A 1 192 ? -10.748 15.708 32.298 1.00 91.38 192 MET A CA 1
ATOM 1580 C C . MET A 1 192 ? -9.759 16.312 33.305 1.00 91.38 192 MET A C 1
ATOM 1582 O O . MET A 1 192 ? -9.199 17.371 33.042 1.00 91.38 192 MET A O 1
ATOM 1586 N N . GLN A 1 193 ? -9.573 15.680 34.466 1.00 88.94 193 GLN A N 1
ATOM 1587 C CA . GLN A 1 193 ? -8.682 16.160 35.528 1.00 88.94 193 GLN A CA 1
ATOM 1588 C C . GLN A 1 193 ? -7.268 15.574 35.422 1.00 88.94 193 GLN A C 1
ATOM 1590 O O . GLN A 1 193 ? -6.408 15.901 36.237 1.00 88.94 193 GLN A O 1
ATOM 1595 N N . LEU A 1 194 ? -7.042 14.691 34.451 1.00 92.62 194 LEU A N 1
ATOM 1596 C CA . LEU A 1 194 ? -5.803 13.949 34.266 1.00 92.62 194 LEU A CA 1
ATOM 1597 C C . LEU A 1 194 ? -4.970 14.570 33.139 1.00 92.62 194 LEU A C 1
ATOM 1599 O O . LEU A 1 194 ? -5.526 15.142 32.199 1.00 92.62 194 LEU A O 1
ATOM 1603 N N . ASP A 1 195 ? -3.648 14.425 33.213 1.00 94.12 195 ASP A N 1
ATOM 1604 C CA . ASP A 1 195 ? -2.753 14.711 32.088 1.00 94.12 195 ASP A CA 1
ATOM 1605 C C . ASP A 1 195 ? -2.918 13.669 30.965 1.00 94.12 195 ASP A C 1
ATOM 1607 O O . ASP A 1 195 ? -3.458 12.586 31.196 1.00 94.12 195 ASP A O 1
ATOM 1611 N N . ASP A 1 196 ? -2.440 13.979 29.758 1.00 90.75 196 ASP A N 1
ATOM 1612 C CA . ASP A 1 196 ? -2.633 13.136 28.570 1.00 90.75 196 ASP A CA 1
ATOM 1613 C C . ASP A 1 196 ? -2.144 11.691 28.752 1.00 90.75 196 ASP A C 1
ATOM 1615 O O . ASP A 1 196 ? -2.791 10.761 28.269 1.00 90.75 196 ASP A O 1
ATOM 1619 N N . GLU A 1 197 ? -1.041 11.468 29.473 1.00 92.31 197 GLU A N 1
ATOM 1620 C CA . GLU A 1 197 ? -0.514 10.116 29.680 1.00 92.31 197 GLU A CA 1
ATOM 1621 C C . GLU A 1 197 ? -1.402 9.319 30.628 1.00 92.31 197 GLU A C 1
ATOM 1623 O O . GLU A 1 197 ? -1.744 8.162 30.368 1.00 92.31 197 GLU A O 1
ATOM 1628 N N . THR A 1 198 ? -1.840 9.955 31.710 1.00 94.31 198 THR A N 1
ATOM 1629 C CA . THR A 1 198 ? -2.761 9.319 32.647 1.00 94.31 198 THR A CA 1
ATOM 1630 C C . THR A 1 198 ? -4.144 9.117 32.010 1.00 94.31 198 THR A C 1
ATOM 1632 O O . THR A 1 198 ? -4.772 8.082 32.236 1.00 94.31 198 THR A O 1
ATOM 1635 N N . GLN A 1 199 ? -4.603 10.033 31.148 1.00 95.31 199 GLN A N 1
ATOM 1636 C CA . GLN A 1 199 ? -5.817 9.861 30.342 1.00 95.31 199 GLN A CA 1
ATOM 1637 C C . GLN A 1 199 ? -5.710 8.680 29.378 1.00 95.31 199 GLN A C 1
ATOM 1639 O O . GLN A 1 199 ? -6.680 7.931 29.233 1.00 95.31 199 GLN A O 1
ATOM 1644 N N . LEU A 1 200 ? -4.559 8.507 28.718 1.00 95.06 200 LEU A N 1
ATOM 1645 C CA . LEU A 1 200 ? -4.310 7.392 27.807 1.00 95.06 200 LEU A CA 1
ATOM 1646 C C . LEU A 1 200 ? -4.508 6.061 28.538 1.00 95.06 200 LEU A C 1
ATOM 1648 O O . LEU A 1 200 ? -5.395 5.291 28.160 1.00 95.06 200 LEU A O 1
ATOM 1652 N N . LEU A 1 201 ? -3.763 5.869 29.632 1.00 95.44 201 LEU A N 1
ATOM 1653 C CA . LEU A 1 201 ? -3.757 4.641 30.430 1.00 95.44 201 LEU A CA 1
ATOM 1654 C C . LEU A 1 201 ? -5.102 4.376 31.119 1.00 95.44 201 LEU A C 1
ATOM 1656 O O . LEU A 1 201 ? -5.630 3.269 31.040 1.00 95.44 201 LEU A O 1
ATOM 1660 N N . ALA A 1 202 ? -5.694 5.382 31.771 1.00 95.50 202 ALA A N 1
ATOM 1661 C CA . ALA A 1 202 ? -6.981 5.222 32.450 1.00 95.50 202 ALA A CA 1
ATOM 1662 C C . ALA A 1 202 ? -8.118 4.951 31.453 1.00 95.50 202 ALA A C 1
ATOM 1664 O O . ALA A 1 202 ? -8.957 4.079 31.687 1.00 95.50 202 ALA A O 1
ATOM 1665 N N . GLY A 1 203 ? -8.131 5.651 30.315 1.00 95.38 203 GLY A N 1
ATOM 1666 C CA . GLY A 1 203 ? -9.116 5.418 29.261 1.00 95.38 203 GLY A CA 1
ATOM 1667 C C . GLY A 1 203 ? -8.979 4.034 28.621 1.00 95.38 203 GLY A C 1
ATOM 1668 O O . GLY A 1 203 ? -9.991 3.371 28.402 1.00 95.38 203 GLY A O 1
ATOM 1669 N N . ASN A 1 204 ? -7.754 3.549 28.383 1.00 95.69 204 ASN A N 1
ATOM 1670 C CA . ASN A 1 204 ? -7.536 2.185 27.888 1.00 95.69 204 ASN A CA 1
ATOM 1671 C C . ASN A 1 204 ? -7.962 1.137 28.915 1.00 95.69 204 ASN A C 1
ATOM 1673 O O . ASN A 1 204 ? -8.637 0.178 28.552 1.00 95.69 204 ASN A O 1
ATOM 1677 N N . ALA A 1 205 ? -7.647 1.333 30.199 1.00 95.75 205 ALA A N 1
ATOM 1678 C CA . ALA A 1 205 ? -8.094 0.441 31.267 1.00 95.75 205 ALA A CA 1
ATOM 1679 C C . ALA A 1 205 ? -9.628 0.328 31.305 1.00 95.75 205 ALA A C 1
ATOM 1681 O O . ALA A 1 205 ? -10.164 -0.782 31.364 1.00 95.75 205 ALA A O 1
ATOM 1682 N N . MET A 1 206 ? -10.333 1.461 31.197 1.00 94.25 206 MET A N 1
ATOM 1683 C CA . MET A 1 206 ? -11.795 1.506 31.110 1.00 94.25 206 MET A CA 1
ATOM 1684 C C . MET A 1 206 ? -12.320 0.681 29.933 1.00 94.25 206 MET A C 1
ATOM 1686 O O . MET A 1 206 ? -13.133 -0.225 30.121 1.00 94.25 206 MET A O 1
ATOM 1690 N N . ILE A 1 207 ? -11.836 0.978 28.724 1.00 94.00 207 ILE A N 1
ATOM 1691 C CA . ILE A 1 207 ? -12.290 0.329 27.492 1.00 94.00 207 ILE A CA 1
ATOM 1692 C C . ILE A 1 207 ? -11.962 -1.164 27.506 1.00 94.00 207 ILE A C 1
ATOM 1694 O O . ILE A 1 207 ? -12.829 -1.972 27.200 1.00 94.00 207 ILE A O 1
ATOM 1698 N N . ASN A 1 208 ? -10.759 -1.560 27.918 1.00 92.88 208 ASN A N 1
ATOM 1699 C CA . ASN A 1 208 ? -10.351 -2.964 27.969 1.00 92.88 208 ASN A CA 1
ATOM 1700 C C . ASN A 1 208 ? -11.193 -3.782 28.953 1.00 92.88 208 ASN A C 1
ATOM 1702 O O . ASN A 1 208 ? -11.551 -4.928 28.667 1.00 92.88 208 ASN A O 1
ATOM 1706 N N . ALA A 1 209 ? -11.563 -3.195 30.093 1.00 92.62 209 ALA A N 1
ATOM 1707 C CA . ALA A 1 209 ? -12.465 -3.839 31.037 1.00 92.62 209 ALA A CA 1
ATOM 1708 C C . ALA A 1 209 ? -13.880 -3.996 30.458 1.00 92.62 209 ALA A C 1
ATOM 1710 O O . ALA A 1 209 ? -14.473 -5.070 30.578 1.00 92.62 209 ALA A O 1
ATOM 1711 N N . MET A 1 210 ? -14.389 -2.967 29.774 1.00 91.81 210 MET A N 1
ATOM 1712 C CA . MET A 1 210 ? -15.669 -3.029 29.064 1.00 91.81 210 MET A CA 1
ATOM 1713 C C . MET A 1 210 ? -15.644 -4.075 27.941 1.00 91.81 210 MET A C 1
ATOM 1715 O O . MET A 1 210 ? -16.564 -4.883 27.855 1.00 91.81 210 MET A O 1
ATOM 1719 N N . LEU A 1 211 ? -14.574 -4.130 27.137 1.00 90.69 211 LEU A N 1
ATOM 1720 C CA . LEU A 1 211 ? -14.395 -5.107 26.054 1.00 90.69 211 LEU A CA 1
ATOM 1721 C C . LEU A 1 211 ? -14.478 -6.525 26.600 1.00 90.69 211 LEU A C 1
ATOM 1723 O O . LEU A 1 211 ? -15.256 -7.337 26.106 1.00 90.69 211 LEU A O 1
ATOM 1727 N N . LYS A 1 212 ? -13.744 -6.803 27.679 1.00 89.81 212 LYS A N 1
ATOM 1728 C CA . LYS A 1 212 ? -13.765 -8.108 28.341 1.00 89.81 212 LYS A CA 1
ATOM 1729 C C . LYS A 1 212 ? -15.151 -8.469 28.882 1.00 89.81 212 LYS A C 1
ATOM 1731 O O . LYS A 1 212 ? -15.524 -9.639 28.854 1.00 89.81 212 LYS A O 1
ATOM 1736 N N . ALA A 1 213 ? -15.909 -7.486 29.365 1.00 89.44 213 ALA A N 1
ATOM 1737 C CA . ALA A 1 213 ? -17.255 -7.695 29.886 1.00 89.44 213 ALA A CA 1
ATOM 1738 C C . ALA A 1 213 ? -18.301 -7.985 28.795 1.00 89.44 213 ALA A C 1
ATOM 1740 O O . ALA A 1 213 ? -19.312 -8.610 29.106 1.00 89.44 213 ALA A O 1
ATOM 1741 N N . THR A 1 214 ? -18.055 -7.613 27.530 1.00 87.25 214 THR A N 1
ATOM 1742 C CA . THR A 1 214 ? -18.960 -7.965 26.416 1.00 87.25 214 THR A CA 1
ATOM 1743 C C . THR A 1 214 ? -19.035 -9.473 26.150 1.00 87.25 214 THR A C 1
ATOM 1745 O O . THR A 1 214 ? -20.026 -9.950 25.606 1.00 87.25 214 THR A O 1
ATOM 1748 N N . GLY A 1 215 ? -17.996 -10.234 26.519 1.00 84.56 215 GLY A N 1
ATOM 1749 C CA . GLY A 1 215 ? -17.897 -11.671 26.241 1.00 84.56 215 GLY A CA 1
ATOM 1750 C C . GLY A 1 215 ? -17.622 -12.029 24.773 1.00 84.56 215 GLY A C 1
ATOM 1751 O O . GLY A 1 215 ? -17.508 -13.213 24.460 1.00 84.56 215 GLY A O 1
ATOM 1752 N N . GLU A 1 216 ? -17.491 -11.040 23.884 1.00 86.19 216 GLU A N 1
ATOM 17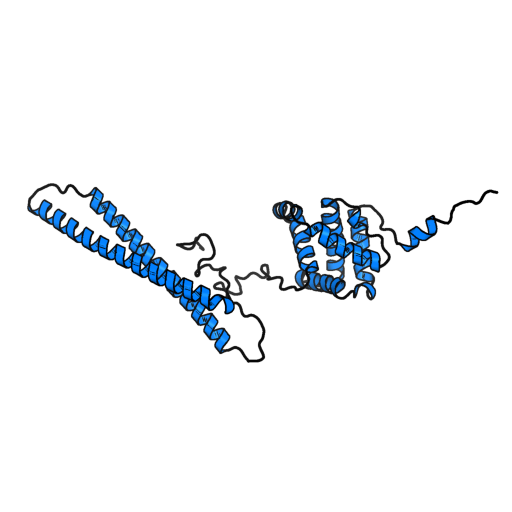53 C CA . GLU A 1 216 ? -17.132 -11.245 22.480 1.00 86.19 216 GLU A CA 1
ATOM 1754 C C . GLU A 1 216 ? -15.632 -11.565 22.355 1.00 86.19 216 GLU A C 1
ATOM 1756 O O . GLU A 1 216 ? -14.778 -10.890 22.934 1.00 86.19 216 GLU A O 1
ATOM 1761 N N . LEU A 1 217 ? -15.312 -12.629 21.614 1.00 82.25 217 LEU A N 1
ATOM 1762 C CA . LEU A 1 217 ? -13.939 -13.114 21.438 1.00 82.25 217 LEU A CA 1
ATOM 1763 C C . LEU A 1 217 ? -13.184 -12.299 20.384 1.00 82.25 217 LEU A C 1
ATOM 1765 O O . LEU A 1 217 ? -11.961 -12.174 20.447 1.00 82.25 217 LEU A O 1
ATOM 1769 N N . ASP A 1 218 ? -13.911 -11.752 19.413 1.00 83.19 218 ASP A N 1
ATOM 1770 C CA . ASP A 1 218 ? -13.368 -10.876 18.385 1.00 83.19 218 ASP A CA 1
ATOM 1771 C C . ASP A 1 218 ? -13.275 -9.432 18.910 1.00 83.19 218 ASP A C 1
ATOM 1773 O O . ASP A 1 218 ? -14.274 -8.711 19.000 1.00 83.19 218 ASP A O 1
ATOM 1777 N N . LYS A 1 219 ? -12.051 -8.993 19.239 1.00 83.06 219 LYS A N 1
ATOM 1778 C CA . LYS A 1 219 ? -11.775 -7.645 19.771 1.00 83.06 219 LYS A CA 1
ATOM 1779 C C . LYS A 1 219 ? -12.351 -6.545 18.872 1.00 83.06 219 LYS A C 1
ATOM 1781 O O . LYS A 1 219 ? -12.888 -5.562 19.378 1.00 83.06 219 LYS A O 1
ATOM 1786 N N . THR A 1 220 ? -12.298 -6.722 17.554 1.00 82.00 220 THR A N 1
ATOM 1787 C CA . THR A 1 220 ? -12.769 -5.736 16.578 1.00 82.00 220 THR A CA 1
ATOM 1788 C C . THR A 1 220 ? -14.291 -5.602 16.609 1.00 82.00 220 THR A C 1
ATOM 1790 O O . THR A 1 220 ? -14.807 -4.481 16.545 1.00 82.00 220 THR A O 1
ATOM 1793 N N . LYS A 1 221 ? -15.015 -6.719 16.760 1.00 82.19 221 LYS A N 1
ATOM 1794 C CA . LYS A 1 221 ? -16.475 -6.710 16.963 1.00 82.19 221 LYS A CA 1
ATOM 1795 C C . LYS A 1 221 ? -16.854 -6.140 18.324 1.00 82.19 221 LYS A C 1
ATOM 1797 O O . LYS A 1 221 ? -17.752 -5.306 18.390 1.00 82.19 221 LYS A O 1
ATOM 1802 N N . ALA A 1 222 ? -16.136 -6.514 19.382 1.00 86.00 222 ALA A N 1
ATOM 1803 C CA . ALA A 1 222 ? -16.347 -5.985 20.727 1.00 86.00 222 ALA A CA 1
ATOM 1804 C C . ALA A 1 222 ? -16.170 -4.454 20.776 1.00 86.00 222 ALA A C 1
ATOM 1806 O O . ALA A 1 222 ? -16.987 -3.749 21.367 1.00 86.00 222 ALA A O 1
ATOM 1807 N N . MET A 1 223 ? -15.154 -3.917 20.089 1.00 87.00 223 MET A N 1
ATOM 1808 C CA . MET A 1 223 ? -14.963 -2.469 19.934 1.00 87.00 223 MET A CA 1
ATOM 1809 C C . MET A 1 223 ? -16.110 -1.813 19.164 1.00 87.00 223 MET A C 1
ATOM 1811 O O . MET A 1 223 ? -16.538 -0.724 19.536 1.00 87.00 223 MET A O 1
ATOM 1815 N N . GLY A 1 224 ? -16.632 -2.471 18.123 1.00 85.25 224 GLY A N 1
ATOM 1816 C CA . GLY A 1 224 ? -17.827 -2.013 17.410 1.00 85.25 224 GLY A CA 1
ATOM 1817 C C . GLY A 1 224 ? -19.058 -1.934 18.318 1.00 85.25 224 GLY A C 1
ATOM 1818 O O . GLY A 1 224 ? -19.765 -0.929 18.296 1.00 85.25 224 GLY A O 1
ATOM 1819 N N . LEU A 1 225 ? -19.266 -2.942 19.174 1.00 85.25 225 LEU A N 1
ATOM 1820 C CA . LEU A 1 225 ? -20.349 -2.954 20.161 1.00 85.25 225 LEU A CA 1
ATOM 1821 C C . LEU A 1 225 ? -20.216 -1.794 21.149 1.00 85.25 225 LEU A C 1
ATOM 1823 O O . LEU A 1 225 ? -21.163 -1.031 21.298 1.00 85.25 225 LEU A O 1
ATOM 1827 N N . ILE A 1 226 ? -19.045 -1.594 21.762 1.00 85.81 226 ILE A N 1
ATOM 1828 C CA . ILE A 1 226 ? -18.814 -0.475 22.696 1.00 85.81 226 ILE A CA 1
ATOM 1829 C C . ILE A 1 226 ? -18.969 0.881 22.012 1.00 85.81 226 ILE A C 1
ATOM 1831 O O . ILE A 1 226 ? -19.522 1.805 22.601 1.00 85.81 226 ILE A O 1
ATOM 1835 N N . ALA A 1 227 ? -18.493 1.020 20.778 1.00 87.00 227 ALA A N 1
ATOM 1836 C CA . ALA A 1 227 ? -18.655 2.262 20.042 1.00 87.00 227 ALA A CA 1
ATOM 1837 C C . ALA A 1 227 ? -20.138 2.565 19.795 1.00 87.00 227 ALA A C 1
ATOM 1839 O O . ALA A 1 227 ? -20.614 3.635 20.168 1.00 87.00 227 ALA A O 1
ATOM 1840 N N . SER A 1 228 ? -20.892 1.574 19.303 1.00 82.38 228 SER A N 1
ATOM 1841 C CA . SER A 1 228 ? -22.345 1.692 19.135 1.00 82.38 228 SER A CA 1
ATOM 1842 C C . SER A 1 228 ? -23.058 1.982 20.455 1.00 82.38 228 SER A C 1
ATOM 1844 O O . SER A 1 228 ? -24.023 2.739 20.477 1.00 82.38 228 SER A O 1
ATOM 1846 N N . TYR A 1 229 ? -22.536 1.451 21.564 1.00 76.56 229 TYR A N 1
ATOM 1847 C CA . TYR A 1 229 ? -23.062 1.655 22.907 1.00 76.56 229 TYR A CA 1
ATOM 1848 C C . TYR A 1 229 ? -23.066 3.124 23.332 1.00 76.56 229 TYR A C 1
ATOM 1850 O O . TYR A 1 229 ? -23.956 3.571 24.060 1.00 76.56 229 TYR A O 1
ATOM 1858 N N . LEU A 1 230 ? -22.059 3.867 22.871 1.00 75.25 230 LEU A N 1
ATOM 1859 C CA . LEU A 1 230 ? -21.909 5.292 23.123 1.00 75.25 230 LEU A CA 1
ATOM 1860 C C . LEU A 1 230 ? -22.652 6.118 22.067 1.00 75.25 230 LEU A C 1
ATOM 1862 O O . LEU A 1 230 ? -23.386 7.032 22.428 1.00 75.25 230 LEU A O 1
ATOM 1866 N N . ASP A 1 231 ? -22.534 5.753 20.790 1.00 74.88 231 ASP A N 1
ATOM 1867 C CA . ASP A 1 231 ? -23.150 6.493 19.681 1.00 74.88 231 ASP A CA 1
ATOM 1868 C C . ASP A 1 231 ? -24.690 6.417 19.685 1.00 74.88 231 ASP A C 1
ATOM 1870 O O . ASP A 1 231 ? -25.356 7.343 19.226 1.00 74.88 231 ASP A O 1
ATOM 1874 N N . THR A 1 232 ? -25.270 5.338 20.225 1.00 74.94 232 THR A N 1
ATOM 1875 C CA . THR A 1 232 ? -26.731 5.152 20.361 1.00 74.94 232 THR A CA 1
ATOM 1876 C C . THR A 1 232 ? -27.265 5.459 21.765 1.00 74.94 232 THR A C 1
ATOM 1878 O O . THR A 1 232 ? -28.446 5.250 22.036 1.00 74.94 232 THR A O 1
ATOM 1881 N N . GLU A 1 233 ? -26.403 5.942 22.666 1.00 70.88 233 GLU A N 1
ATOM 1882 C CA . GLU A 1 233 ? -26.705 6.236 24.076 1.00 70.88 233 GLU A CA 1
ATOM 1883 C C . GLU A 1 233 ? -27.330 5.070 24.878 1.00 70.88 233 GLU A C 1
ATOM 1885 O O . GLU A 1 233 ? -27.953 5.269 25.925 1.00 70.88 233 GLU A O 1
ATOM 1890 N N . THR A 1 234 ? -27.141 3.820 24.443 1.00 68.06 234 THR A N 1
ATOM 1891 C CA . THR A 1 234 ? -27.722 2.638 25.107 1.00 68.06 234 THR A CA 1
ATOM 1892 C C . THR A 1 234 ? -27.122 2.351 26.484 1.00 68.06 234 THR A C 1
ATOM 1894 O O . THR A 1 234 ? -27.724 1.608 27.260 1.00 68.06 234 THR A O 1
ATOM 1897 N N . TYR A 1 235 ? -25.997 2.983 26.841 1.00 62.94 235 TYR A N 1
ATOM 1898 C CA . TYR A 1 235 ? -25.426 2.943 28.196 1.00 62.94 235 TYR A CA 1
ATOM 1899 C C . TYR A 1 235 ? -26.393 3.391 29.298 1.00 62.94 235 TYR A C 1
ATOM 1901 O O . TYR A 1 235 ? -26.246 2.981 30.447 1.00 62.94 235 TYR A O 1
ATOM 1909 N N . LEU A 1 236 ? -27.416 4.173 28.951 1.00 60.91 236 LEU A N 1
ATOM 1910 C CA . LEU A 1 236 ? -28.481 4.568 29.871 1.00 60.91 236 LEU A CA 1
ATOM 1911 C C . LEU A 1 236 ? -29.408 3.404 30.258 1.00 60.91 236 LEU A C 1
ATOM 1913 O O . LEU A 1 236 ? -30.110 3.494 31.265 1.00 60.91 236 LEU A O 1
ATOM 1917 N N . GLN A 1 237 ? -29.434 2.329 29.466 1.00 62.53 237 GLN A N 1
ATOM 1918 C CA . GLN A 1 237 ? -30.310 1.173 29.661 1.00 62.53 237 GLN A CA 1
ATOM 1919 C C . GLN A 1 237 ? -29.577 -0.034 30.269 1.00 62.53 237 GLN A C 1
ATOM 1921 O O . GLN A 1 237 ? -30.197 -0.787 31.019 1.00 62.53 237 GLN A O 1
ATOM 1926 N N . ASP A 1 238 ? -28.273 -0.197 30.015 1.00 63.56 238 ASP A N 1
ATOM 1927 C CA . ASP A 1 238 ? -27.444 -1.267 30.592 1.00 63.56 238 ASP A CA 1
ATOM 1928 C C . ASP A 1 238 ? -26.274 -0.695 31.444 1.00 63.56 238 ASP A C 1
ATOM 1930 O O . ASP A 1 238 ? -25.153 -0.404 31.019 1.00 63.56 238 ASP A O 1
ATOM 1934 N N . ALA A 1 239 ? -26.536 -0.506 32.737 1.00 63.69 239 ALA A N 1
ATOM 1935 C CA . ALA A 1 239 ? -25.555 0.074 33.657 1.00 63.69 239 ALA A CA 1
ATOM 1936 C C . ALA A 1 239 ? -24.308 -0.815 33.883 1.00 63.69 239 ALA A C 1
ATOM 1938 O O . ALA A 1 239 ? -23.299 -0.333 34.402 1.00 63.69 239 ALA A O 1
ATOM 1939 N N . GLY A 1 240 ? -24.344 -2.098 33.501 1.00 79.62 240 GLY A N 1
ATOM 1940 C CA . GLY A 1 240 ? -23.328 -3.078 33.885 1.00 79.62 240 GLY A CA 1
ATOM 1941 C C . GLY A 1 240 ? -21.963 -2.833 33.244 1.00 79.62 240 GLY A C 1
ATOM 1942 O O . GLY A 1 240 ? -20.945 -2.832 33.939 1.00 79.62 240 GLY A O 1
ATOM 1943 N N . LEU A 1 241 ? -21.928 -2.579 31.931 1.00 83.94 241 LEU A N 1
ATOM 1944 C CA . LEU A 1 241 ? -20.671 -2.350 31.204 1.00 83.94 241 LEU A CA 1
ATOM 1945 C C . LEU A 1 241 ? -19.939 -1.106 31.718 1.00 83.94 241 LEU A C 1
ATOM 1947 O O . LEU A 1 241 ? -18.729 -1.144 31.949 1.00 83.94 241 LEU A O 1
ATOM 1951 N N . LEU A 1 242 ? -20.675 -0.019 31.954 1.00 87.00 242 LEU A N 1
ATOM 1952 C CA . LEU A 1 242 ? -20.088 1.226 32.435 1.00 87.00 242 LEU A CA 1
ATOM 1953 C C . LEU A 1 242 ? -19.491 1.077 33.838 1.00 87.00 242 LEU A C 1
ATOM 1955 O O . LEU A 1 242 ? -18.384 1.551 34.085 1.00 87.00 242 LEU A O 1
ATOM 1959 N N . GLU A 1 243 ? -20.186 0.393 34.750 1.00 88.44 243 GLU A N 1
ATOM 1960 C CA . GLU A 1 243 ? -19.684 0.148 36.106 1.00 88.44 243 GLU A CA 1
ATOM 1961 C C . GLU A 1 243 ? -18.382 -0.662 36.114 1.00 88.44 243 GLU A C 1
ATOM 1963 O O . GLU A 1 243 ? -17.490 -0.395 36.924 1.00 88.44 243 GLU A O 1
ATOM 1968 N N . VAL A 1 244 ? -18.245 -1.629 35.202 1.00 90.69 244 VAL A N 1
ATOM 1969 C CA . VAL A 1 244 ? -16.994 -2.379 35.020 1.00 90.69 244 VAL A CA 1
ATOM 1970 C C . VAL A 1 244 ? -15.871 -1.453 34.548 1.00 90.69 244 VAL A C 1
ATOM 1972 O O . VAL A 1 244 ? -14.765 -1.517 35.088 1.00 90.69 244 VAL A O 1
ATOM 1975 N N . GLY A 1 245 ? -16.159 -0.558 33.599 1.00 89.50 245 GLY A N 1
ATOM 1976 C CA . GLY A 1 245 ? -15.207 0.449 33.133 1.00 89.50 245 GLY A CA 1
ATOM 1977 C C . GLY A 1 245 ? -14.751 1.402 34.245 1.00 89.50 245 GLY A C 1
ATOM 1978 O O . GLY A 1 245 ? -13.554 1.645 34.394 1.00 89.50 245 GLY A O 1
ATOM 1979 N N . VAL A 1 246 ? -15.680 1.899 35.069 1.00 91.31 246 VAL A N 1
ATOM 1980 C CA . VAL A 1 246 ? -15.361 2.791 36.200 1.00 91.31 246 VAL A CA 1
ATOM 1981 C C . VAL A 1 246 ? -14.412 2.110 37.183 1.00 91.31 246 VAL A C 1
ATOM 1983 O O . VAL A 1 246 ? -13.373 2.677 37.511 1.00 91.31 246 VAL A O 1
ATOM 1986 N N . LYS A 1 247 ? -14.703 0.868 37.589 1.00 92.75 247 LYS A N 1
ATOM 1987 C CA . LYS A 1 247 ? -13.829 0.110 38.503 1.00 92.75 247 LYS A CA 1
ATOM 1988 C C . LYS A 1 247 ? -12.417 -0.075 37.950 1.00 92.75 247 LYS A C 1
ATOM 1990 O O . LYS A 1 247 ? -11.456 -0.100 38.715 1.00 92.75 247 LYS A O 1
ATOM 1995 N N . ALA A 1 248 ? -12.276 -0.207 36.632 1.00 93.56 248 ALA A N 1
ATOM 1996 C CA . ALA A 1 248 ? -10.970 -0.327 35.998 1.00 93.56 248 ALA A CA 1
ATOM 1997 C C . ALA A 1 248 ? -10.166 0.981 36.058 1.00 93.56 248 ALA A C 1
ATOM 1999 O O . ALA A 1 248 ? -8.969 0.937 36.330 1.00 93.56 248 ALA A O 1
ATOM 2000 N N . ILE A 1 249 ? -10.816 2.138 35.891 1.00 91.31 249 ILE A N 1
ATOM 2001 C CA . ILE A 1 249 ? -10.177 3.448 36.102 1.00 91.31 249 ILE A CA 1
ATOM 2002 C C . ILE A 1 249 ? -9.714 3.597 37.551 1.00 91.31 249 ILE A C 1
ATOM 2004 O O . ILE A 1 249 ? -8.584 4.024 37.794 1.00 91.31 249 ILE A O 1
ATOM 2008 N N . GLU A 1 250 ? -10.567 3.245 38.514 1.00 91.69 250 GLU A N 1
ATOM 2009 C CA . GLU A 1 250 ? -10.238 3.343 39.941 1.00 91.69 250 GLU A CA 1
ATOM 2010 C C . GLU A 1 250 ? -9.042 2.452 40.293 1.00 91.69 250 GLU A C 1
ATOM 2012 O O . GLU A 1 250 ? -8.130 2.887 40.993 1.00 91.69 250 GLU A O 1
ATOM 2017 N N . ALA A 1 251 ? -8.993 1.234 39.744 1.00 91.00 251 ALA A N 1
ATOM 2018 C CA . ALA A 1 251 ? -7.862 0.329 39.920 1.00 91.00 251 ALA A CA 1
ATOM 2019 C C . ALA A 1 251 ? -6.573 0.858 39.268 1.00 91.00 251 ALA A C 1
ATOM 2021 O O . ALA A 1 251 ? -5.501 0.735 39.856 1.00 91.00 251 ALA A O 1
ATOM 2022 N N . GLN A 1 252 ? -6.672 1.462 38.078 1.00 92.00 252 GLN A N 1
ATOM 2023 C CA . GLN A 1 252 ? -5.520 1.980 37.337 1.00 92.00 252 GLN A CA 1
ATOM 2024 C C . GLN A 1 252 ? -4.937 3.257 37.958 1.00 92.00 252 GLN A C 1
ATOM 2026 O O . GLN A 1 252 ? -3.726 3.458 37.936 1.00 92.00 252 GLN A O 1
ATOM 2031 N N . THR A 1 253 ? -5.787 4.133 38.497 1.00 88.75 253 THR A N 1
ATOM 2032 C CA . THR A 1 253 ? -5.374 5.443 39.034 1.00 88.75 253 THR A CA 1
ATOM 2033 C C . THR A 1 253 ? -5.228 5.466 40.554 1.00 88.75 253 THR A C 1
ATOM 2035 O O . THR A 1 253 ? -4.592 6.368 41.094 1.00 88.75 253 THR A O 1
ATOM 2038 N N . GLY A 1 254 ? -5.817 4.497 41.260 1.00 87.25 254 GLY A N 1
ATOM 2039 C CA . GLY A 1 254 ? -5.894 4.477 42.721 1.00 87.25 254 GLY A CA 1
ATOM 2040 C C . GLY A 1 254 ? -6.874 5.498 43.313 1.00 87.25 254 GLY A C 1
ATOM 2041 O O . GLY A 1 254 ? -6.869 5.701 44.528 1.00 87.25 254 GLY A O 1
ATOM 2042 N N . ILE A 1 255 ? -7.696 6.158 42.488 1.00 86.44 255 ILE A N 1
ATOM 2043 C CA . ILE A 1 255 ? -8.628 7.212 42.906 1.00 86.44 255 ILE A CA 1
ATOM 2044 C C . ILE A 1 255 ? -10.065 6.750 42.666 1.00 86.44 255 ILE A C 1
ATOM 2046 O O . ILE A 1 255 ? -10.424 6.398 41.548 1.00 86.44 255 ILE A O 1
ATOM 2050 N N . ASN A 1 256 ? -10.901 6.811 43.706 1.00 86.88 256 ASN A N 1
ATOM 2051 C CA . ASN A 1 256 ? -12.323 6.479 43.598 1.00 86.88 256 ASN A CA 1
ATOM 2052 C C . ASN A 1 256 ? -13.101 7.574 42.860 1.00 86.88 256 ASN A C 1
ATOM 2054 O O . ASN A 1 256 ? -12.983 8.764 43.175 1.00 86.88 256 ASN A O 1
ATOM 2058 N N . MET A 1 257 ? -13.951 7.167 41.922 1.00 84.62 257 MET A N 1
ATOM 2059 C CA . MET A 1 257 ? -14.751 8.076 41.117 1.00 84.62 257 MET A CA 1
ATOM 2060 C C . MET A 1 257 ? -16.031 8.469 41.860 1.00 84.62 257 MET A C 1
ATOM 2062 O O . MET A 1 257 ? -16.896 7.647 42.156 1.00 84.62 257 MET A O 1
ATOM 2066 N N . LEU A 1 258 ? -16.178 9.763 42.147 1.00 85.44 258 LEU A N 1
ATOM 2067 C CA . LEU A 1 258 ? -17.339 10.284 42.870 1.00 85.44 258 LEU A CA 1
ATOM 2068 C C . LEU A 1 258 ? -18.585 10.355 41.976 1.00 85.44 258 LEU A C 1
ATOM 2070 O O . LEU A 1 258 ? -18.508 10.735 40.802 1.00 85.44 258 LEU A O 1
ATOM 2074 N N . ARG A 1 259 ? -19.758 10.079 42.561 1.00 86.69 259 ARG A N 1
ATOM 2075 C CA . ARG A 1 259 ? -21.051 10.363 41.926 1.00 86.69 259 ARG A CA 1
ATOM 2076 C C . ARG A 1 259 ? -21.413 11.837 42.107 1.00 86.69 259 ARG A C 1
ATOM 2078 O O . ARG A 1 259 ? -21.195 12.430 43.163 1.00 86.69 259 ARG A O 1
ATOM 2085 N N . LEU A 1 260 ? -22.056 12.421 41.101 1.00 82.81 260 LEU A N 1
ATOM 2086 C CA . LEU A 1 260 ? -22.548 13.803 41.133 1.00 82.81 260 LEU A CA 1
ATOM 2087 C C . LEU A 1 260 ? -23.532 14.036 42.293 1.00 82.81 260 LEU A C 1
ATOM 2089 O O . LEU A 1 260 ? -23.541 15.109 42.897 1.00 82.81 260 LEU A O 1
ATOM 2093 N N . ALA A 1 261 ? -24.316 13.017 42.659 1.00 80.69 261 ALA A N 1
ATOM 2094 C CA . ALA A 1 261 ? -25.247 13.084 43.783 1.00 80.69 261 ALA A CA 1
ATOM 2095 C C . ALA A 1 261 ? -24.544 13.268 45.145 1.00 80.69 261 ALA A C 1
ATOM 2097 O O . ALA A 1 261 ? -25.091 13.947 46.022 1.00 80.69 261 ALA A O 1
ATOM 2098 N N . ASP A 1 262 ? -23.325 12.746 45.313 1.00 78.81 262 ASP A N 1
ATOM 2099 C CA . ASP A 1 262 ? -22.584 12.800 46.581 1.00 78.81 262 ASP A CA 1
ATOM 2100 C C . ASP A 1 262 ? -21.991 14.192 46.843 1.00 78.81 262 ASP A C 1
ATOM 2102 O O . ASP A 1 262 ? -21.836 14.613 47.991 1.00 78.81 262 ASP A O 1
ATOM 2106 N N . LEU A 1 263 ? -21.765 14.972 45.783 1.00 68.25 263 LEU A N 1
ATOM 2107 C CA . LEU A 1 263 ? -21.294 16.357 45.875 1.00 68.25 263 LEU A CA 1
ATOM 2108 C C . LEU A 1 263 ? -22.363 17.311 46.422 1.00 68.25 263 LEU A C 1
ATOM 2110 O O . LEU A 1 263 ? -22.023 18.327 47.032 1.00 68.25 263 LEU A O 1
ATOM 2114 N N . SER A 1 264 ? -23.651 16.997 46.238 1.00 61.91 264 SER A N 1
ATOM 2115 C CA . SER A 1 264 ? -24.744 17.843 46.738 1.00 61.91 264 SER A CA 1
ATOM 2116 C C . SER A 1 264 ? -24.924 17.736 48.260 1.00 61.91 264 SER A C 1
ATOM 2118 O O . SER A 1 264 ? -25.259 18.726 48.912 1.00 61.91 264 SER A O 1
ATOM 2120 N N . LYS A 1 265 ? -24.613 16.576 48.859 1.00 57.38 265 LYS A N 1
ATOM 2121 C CA . LYS A 1 265 ? -24.760 16.331 50.306 1.00 57.38 265 LYS A CA 1
ATOM 2122 C C . LYS A 1 265 ? -23.706 17.049 51.156 1.00 57.38 265 LYS A C 1
ATOM 2124 O O . LYS A 1 265 ? -24.010 17.460 52.273 1.00 57.38 265 LYS A O 1
ATOM 2129 N N . ASN A 1 266 ? -22.509 17.290 50.619 1.00 53.38 266 ASN A N 1
ATOM 2130 C CA . ASN A 1 266 ? -21.415 17.943 51.353 1.00 53.38 266 ASN A CA 1
ATOM 2131 C C . ASN A 1 266 ? -21.562 19.471 51.510 1.00 53.38 266 ASN A C 1
ATOM 2133 O O . ASN A 1 266 ? -20.795 20.076 52.255 1.00 53.38 266 ASN A O 1
ATOM 2137 N N . LYS A 1 267 ? -22.548 20.119 50.867 1.00 49.34 267 LYS A N 1
ATOM 2138 C CA . LYS A 1 267 ? -22.762 21.580 50.973 1.00 49.34 267 LYS A CA 1
ATOM 2139 C C . LYS A 1 267 ? -23.783 22.023 52.035 1.00 49.34 267 LYS A C 1
ATOM 2141 O O . LYS A 1 267 ? -23.922 23.223 52.248 1.00 49.34 267 LYS A O 1
ATOM 2146 N N . MET A 1 268 ? -24.465 21.113 52.740 1.00 44.84 268 MET A N 1
ATOM 2147 C CA . MET A 1 268 ? -25.489 21.481 53.744 1.00 44.84 268 MET A CA 1
ATOM 2148 C C . MET A 1 268 ? -24.972 21.613 55.191 1.00 44.84 268 MET A C 1
ATOM 2150 O O . MET A 1 268 ? -25.764 21.744 56.119 1.00 44.84 268 MET A O 1
ATOM 2154 N N . GLY A 1 269 ? -23.654 21.616 55.400 1.00 48.00 269 GLY A N 1
ATOM 2155 C CA . GLY A 1 269 ? -23.023 21.766 56.715 1.00 48.00 269 GLY A CA 1
ATOM 2156 C C . GLY A 1 269 ? -22.548 23.185 57.040 1.00 48.00 269 GLY A C 1
ATOM 2157 O O . GLY A 1 269 ? -21.468 23.328 57.600 1.00 48.00 269 GLY A O 1
ATOM 2158 N N . VAL A 1 270 ? -23.285 24.243 56.682 1.00 45.94 270 VAL A N 1
ATOM 2159 C CA . VAL A 1 270 ? -23.003 25.584 57.233 1.00 45.94 270 VAL A CA 1
ATOM 2160 C C . VAL A 1 270 ? -23.869 25.773 58.470 1.00 45.94 270 VAL A C 1
ATOM 2162 O O . VAL A 1 270 ? -25.064 26.054 58.385 1.00 45.94 270 VAL A O 1
ATOM 2165 N N . ILE A 1 271 ? -23.244 25.580 59.629 1.00 49.12 271 ILE A N 1
ATOM 2166 C CA . ILE A 1 271 ? -23.803 25.884 60.944 1.00 49.12 271 ILE A CA 1
ATOM 2167 C C . ILE A 1 271 ? -24.192 27.369 60.955 1.00 49.12 271 ILE A C 1
ATOM 2169 O O . ILE A 1 271 ? -23.331 28.247 60.938 1.00 49.12 271 ILE A O 1
ATOM 2173 N N . LYS A 1 272 ? -25.497 27.659 60.982 1.00 48.34 272 LYS A N 1
ATOM 2174 C CA . LYS A 1 272 ? -25.997 28.966 61.416 1.00 48.34 272 LYS A CA 1
ATOM 2175 C C . LYS A 1 272 ? -25.824 29.037 62.931 1.00 48.34 272 LYS A C 1
ATOM 2177 O O . LYS A 1 272 ? -26.667 28.522 63.657 1.00 48.34 272 LYS A O 1
ATOM 2182 N N . ASN A 1 273 ? -24.747 29.663 63.390 1.00 47.53 273 ASN A N 1
ATOM 2183 C CA . ASN A 1 273 ? -24.711 30.200 64.745 1.00 47.53 273 ASN A CA 1
ATOM 2184 C C . ASN A 1 273 ? -25.282 31.619 64.703 1.00 47.53 273 ASN A C 1
ATOM 2186 O O . ASN A 1 273 ? -24.878 32.422 63.858 1.00 47.53 273 ASN A O 1
ATOM 2190 N N . GLY A 1 274 ? -26.284 31.849 65.554 1.00 42.25 274 GLY A N 1
ATOM 2191 C CA . GLY A 1 274 ?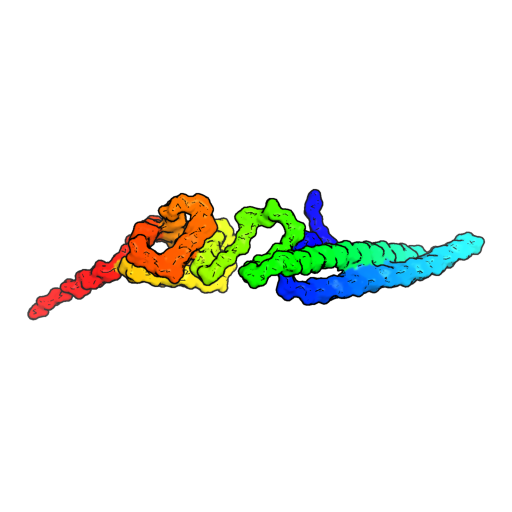 -26.799 33.177 65.880 1.00 42.25 274 GLY A CA 1
ATOM 2192 C C . GLY A 1 274 ? -25.881 33.949 66.814 1.00 42.25 274 GLY A C 1
ATOM 2193 O O . GLY A 1 274 ? -24.813 33.412 67.187 1.00 42.25 274 GLY A O 1
#

pLDDT: mean 83.43, std 13.27, range [42.25, 97.31]

Sequence (274 aa):
MYGPVPHGIENCVRCRWFITDIKYIHSLTAHFNNLSYHASESAKIAAELEAEQAELLDEEYFCEVNNEPFQKYEYLHQIDRRIEKQKIDADEYCKDLVACFQIIRKLIRIEEQRLPEDTVDKVIAIGSYTEISPFFSFVDTESEFRQLIQLCDDAEIYADLRDDLRKTPAISHRSNKLNSMLMQSGYMPFLMQLDDETQLLAGNAMINAMLKATGELDKTKAMGLIASYLDTETYLQDAGLLEVGVKAIEAQTGINMLRLADLSKNKMGVIKNG